Protein AF-A0A750KLT6-F1 (afdb_monomer_lite)

Sequence (311 aa):
MEKPSAIYGGQPYIAKEHSHQAHVAPEKFSSRILTWLGKVPAFKNIDAVRKHAENTKAQEQQKLQQFLHALADKYGQKTVNDVVFMSGINLEKPLTQRLAQQLTDCAERANLGFLNLIKTKEDCGDIVIKGGDTKVVAQRSDSHTEVKQQLLLTITINGLNKVIPELENVDATSLRKNFLDMASGNGLLRKLMTNLQNLNKIPEAKQLNDYVTTLKNIQIGAGRFSQWGTCGGVVERWIDKASTHELTQAVKKIHGIAKELKNVTAELEKIEAGASMPQTMSGPTLGLARFAVSSIPINQQTQVKLSDGMP

Foldseek 3Di:
DDDDDDDDDDDDDDDDDDDPPPPPDPDDPVVVVVVVVVPDVVVVCVVVVVVVVVVVQVVQLVVVVVLLVVLCVVLNNVLLVVLCVVVVDDSSDGDDPVNSVSSVVSSVVSSVVVVVVVVVCPPDDDPPDDDDDDDDDDDDPPVVVVVVLLVLLVCLLVLLVVQLVVLLPDALVNCLVCLPVLQDDCHRLLSNLVSLVSCVVNPLLVQLNLQSVLQQQFAQFQHGSSCSNHPPDPVNVRSNPPDSVSSRRSSLSSNLSSVQCVVSSVQSVVVSVPDHRDPADAHRCSPVDPDDCVVVGHHNVPDDADPSSHD

Secondary structure (DSSP, 8-state):
----------------------------HHHHHHHHHTTSGGGGGHHHHHHHHHHHHHHHHHHHHHHHHHHHHHH-HHHHHHHHHHTT--TTS---HHHHHHHHHHHHHHHHHHHHHHHTTTTS------------------HHHHHHHHHHHHHHHHHHHHHHHHHTT--HHHHHHHHHHHHSTT-HHHHHHHHHHHGGG-GGGHHHHHHHHHHHHSEETTEEGGGGG-SSSHHHHHHTT--HHHHHHHHHHHHHHHHHHHHHHHHHHHHHTTPPPPS--BPP-TT--SS-TTTS--BTTT----TTS--

InterPro domains:
  IPR003537 Type III secretion system effector protein YopE-like [PR01372] (173-190)
  IPR003537 Type III secretion system effector protein YopE-like [PR01372] (222-240)
  IPR003537 Type III secretion system effector protein YopE-like [PR01372] (249-266)
  IPR011070 Globular protein, non-globular alpha/beta subunit [SSF56568] (22-120)
  IPR014773 Virulence factor YopE, GAP domain [PF03545] (174-242)
  IPR014773 Virulence factor YopE, GAP domain [cd00219] (150-268)
  IPR015203 Secreted effector protein SptP, N-terminal domain [PF09119] (25-108)
  IPR037168 Virulence factor YopE, GAP domain superfamily [G3DSA:1.20.120.260] (141-274)
  IPR037168 Virulence factor YopE, GAP domain superfamily [SSF47233] (150-276)
  IPR044899 Secreted effector protein SptP, N-terminal domain superfamily [G3DSA:4.10.1330.10] (19-123)

Structure (mmCIF, N/CA/C/O backbone):
data_AF-A0A750KLT6-F1
#
_entry.id   AF-A0A750KLT6-F1
#
loop_
_atom_site.group_PDB
_atom_site.id
_atom_site.type_symbol
_atom_site.label_atom_id
_atom_site.label_alt_id
_atom_site.label_comp_id
_atom_site.label_asym_id
_atom_site.label_entity_id
_atom_site.label_seq_id
_atom_site.pdbx_PDB_ins_code
_atom_site.Cartn_x
_atom_site.Cartn_y
_atom_site.Cartn_z
_atom_site.occupancy
_atom_site.B_iso_or_equiv
_atom_site.auth_seq_id
_atom_site.auth_comp_id
_atom_site.auth_asym_id
_atom_site.auth_atom_id
_atom_site.pdbx_PDB_model_num
ATOM 1 N N . MET A 1 1 ? -53.717 -36.047 -53.922 1.00 33.06 1 MET A N 1
ATOM 2 C CA . MET A 1 1 ? -53.661 -37.524 -53.881 1.00 33.06 1 MET A CA 1
ATOM 3 C C . MET A 1 1 ? -52.387 -37.902 -53.143 1.00 33.06 1 MET A C 1
ATOM 5 O O . MET A 1 1 ? -51.376 -37.286 -53.438 1.00 33.06 1 MET A O 1
ATOM 9 N N . GLU A 1 2 ? -52.342 -38.794 -52.158 1.00 32.97 2 GLU A N 1
ATOM 10 C CA . GLU A 1 2 ? -53.380 -39.509 -51.394 1.00 32.97 2 GLU A CA 1
ATOM 11 C C . GLU A 1 2 ? -52.767 -39.922 -50.038 1.00 32.97 2 GLU A C 1
ATOM 13 O O . GLU A 1 2 ? -51.545 -39.975 -49.901 1.00 32.97 2 GLU A O 1
ATOM 18 N N . LYS A 1 3 ? -53.602 -40.228 -49.038 1.00 36.94 3 LYS A N 1
ATOM 19 C CA . LYS A 1 3 ? -53.206 -40.956 -47.820 1.00 36.94 3 LYS A CA 1
ATOM 20 C C . LYS A 1 3 ? -54.121 -42.170 -47.661 1.00 36.94 3 LYS A C 1
ATOM 22 O O . LYS A 1 3 ? -55.337 -41.993 -47.676 1.00 36.94 3 LYS A O 1
ATOM 27 N N . PRO A 1 4 ? -53.545 -43.340 -47.373 1.00 42.28 4 PRO A N 1
ATOM 28 C CA . PRO A 1 4 ? -54.061 -44.242 -46.341 1.00 42.28 4 PRO A CA 1
ATOM 29 C C . PRO A 1 4 ? -52.951 -44.535 -45.299 1.00 42.28 4 PRO A C 1
ATOM 31 O O . PRO A 1 4 ? -51.773 -44.496 -45.634 1.00 42.28 4 PRO A O 1
ATOM 34 N N . SER A 1 5 ? -53.162 -44.696 -43.989 1.00 31.81 5 SER A N 1
ATOM 35 C CA . SER A 1 5 ? -54.246 -45.300 -43.188 1.00 31.81 5 SER A CA 1
ATOM 36 C C . SER A 1 5 ? -54.190 -46.835 -43.079 1.00 31.81 5 SER A C 1
ATOM 38 O O . SER A 1 5 ? -54.661 -47.515 -43.978 1.00 31.81 5 SER A O 1
ATOM 40 N N . ALA A 1 6 ? -53.775 -47.310 -41.886 1.00 36.16 6 ALA A N 1
ATOM 41 C CA . ALA A 1 6 ? -54.318 -48.476 -41.150 1.00 36.16 6 ALA A CA 1
ATOM 42 C C . ALA A 1 6 ? -53.991 -49.921 -41.665 1.00 36.16 6 ALA A C 1
ATOM 44 O O . ALA A 1 6 ? -53.762 -50.103 -42.850 1.00 36.16 6 ALA A O 1
ATOM 45 N N . ILE A 1 7 ? -53.950 -51.009 -40.860 1.00 33.75 7 ILE A N 1
ATOM 46 C CA . ILE A 1 7 ? -53.881 -51.201 -39.382 1.00 33.75 7 ILE A CA 1
ATOM 47 C C . ILE A 1 7 ? -53.412 -52.649 -39.022 1.00 33.75 7 ILE A C 1
ATOM 49 O O . ILE A 1 7 ? -53.792 -53.574 -39.724 1.00 33.75 7 ILE A O 1
ATOM 53 N N . TYR A 1 8 ? -52.680 -52.827 -37.900 1.00 30.42 8 TYR A N 1
ATOM 54 C CA . TYR A 1 8 ? -52.441 -54.073 -37.102 1.00 30.42 8 TYR A CA 1
ATOM 55 C C . TYR A 1 8 ? -51.848 -55.358 -37.745 1.00 30.42 8 TYR A C 1
ATOM 57 O O . TYR A 1 8 ? -52.200 -55.762 -38.845 1.00 30.42 8 TYR A O 1
ATOM 65 N N . GLY A 1 9 ? -51.037 -56.100 -36.964 1.00 29.33 9 GLY A N 1
ATOM 66 C CA . GLY A 1 9 ? -50.646 -57.482 -37.303 1.00 29.33 9 GLY A CA 1
ATOM 67 C C . GLY A 1 9 ? -49.563 -58.148 -36.432 1.00 29.33 9 GLY A C 1
ATOM 68 O O . GLY A 1 9 ? -48.433 -58.264 -36.879 1.00 29.33 9 GLY A O 1
ATOM 69 N N . GLY A 1 10 ? -49.924 -58.635 -35.233 1.00 30.30 10 GLY A N 1
ATOM 70 C CA . GLY A 1 10 ? -49.295 -59.789 -34.546 1.00 30.30 10 GLY A CA 1
ATOM 71 C C . GLY A 1 10 ? -47.833 -59.725 -34.046 1.00 30.30 10 GLY A C 1
ATOM 72 O O . GLY A 1 10 ? -46.888 -59.787 -34.823 1.00 30.30 10 GLY A O 1
ATOM 73 N N . GLN A 1 11 ? -47.640 -59.808 -32.721 1.00 37.28 11 GLN A N 1
ATOM 74 C CA . GLN A 1 11 ? -46.458 -60.476 -32.137 1.00 37.28 11 GLN A CA 1
ATOM 75 C C . GLN A 1 11 ? -46.701 -61.998 -32.093 1.00 37.28 11 GLN A C 1
ATOM 77 O O . GLN A 1 11 ? -47.848 -62.423 -31.940 1.00 37.28 11 GLN A O 1
ATOM 82 N N . PRO A 1 12 ? -45.642 -62.823 -32.197 1.00 36.06 12 PRO A N 1
ATOM 83 C CA . PRO A 1 12 ? -45.060 -63.353 -30.957 1.00 36.06 12 PRO A CA 1
ATOM 84 C C . PRO A 1 12 ? -43.518 -63.363 -30.923 1.00 36.06 12 PRO A C 1
ATOM 86 O O . PRO A 1 12 ? -42.840 -63.459 -31.943 1.00 36.06 12 PRO A O 1
ATOM 89 N N . TYR A 1 13 ? -42.964 -63.306 -29.709 1.00 32.75 13 TYR A N 1
ATOM 90 C CA . TYR A 1 13 ? -41.539 -63.519 -29.432 1.00 32.75 13 TYR A CA 1
ATOM 91 C C . TYR A 1 13 ? -41.143 -64.994 -29.595 1.00 32.75 13 TYR A C 1
ATOM 93 O O . TYR A 1 13 ? -41.786 -65.849 -28.994 1.00 32.75 13 TYR A O 1
ATOM 101 N N . ILE A 1 14 ? -39.999 -65.270 -30.235 1.00 31.89 14 ILE A N 1
ATOM 102 C CA . ILE A 1 14 ? -39.102 -66.381 -29.859 1.00 31.89 14 ILE A CA 1
ATOM 103 C C . ILE A 1 14 ? -37.655 -65.863 -29.881 1.00 31.89 14 ILE A C 1
ATOM 105 O O . ILE A 1 14 ? -37.265 -65.100 -30.765 1.00 31.89 14 ILE A O 1
ATOM 109 N N . ALA A 1 15 ? -36.881 -66.233 -28.861 1.00 37.31 15 ALA A N 1
ATOM 110 C CA . ALA A 1 15 ? -35.564 -65.674 -28.575 1.00 37.31 15 ALA A CA 1
ATOM 111 C C . ALA A 1 15 ? -34.434 -66.221 -29.467 1.00 37.31 15 ALA A C 1
ATOM 113 O O . ALA A 1 15 ? -34.455 -67.372 -29.903 1.00 37.31 15 ALA A O 1
ATOM 114 N N . LYS A 1 16 ? -33.382 -65.409 -29.619 1.00 35.69 16 LYS A N 1
ATOM 115 C CA . LYS A 1 16 ? -32.011 -65.875 -29.853 1.00 35.69 16 LYS A CA 1
ATOM 116 C C . LYS A 1 16 ? -31.072 -65.136 -28.907 1.00 35.69 16 LYS A C 1
ATOM 118 O O . LYS A 1 16 ? -30.761 -63.968 -29.124 1.00 35.69 16 LYS A O 1
ATOM 123 N N . GLU A 1 17 ? -30.621 -65.827 -27.868 1.00 36.62 17 GLU A N 1
ATOM 124 C CA . GLU A 1 17 ? -29.361 -65.471 -27.221 1.00 36.62 17 GLU A CA 1
ATOM 125 C C . GLU A 1 17 ? -28.213 -65.681 -28.219 1.00 36.62 17 GLU A C 1
ATOM 127 O O . GLU A 1 17 ? -28.255 -66.620 -29.011 1.00 36.62 17 GLU A O 1
ATOM 132 N N . HIS A 1 18 ? -27.183 -64.834 -28.167 1.00 32.66 18 HIS A N 1
ATOM 133 C CA . HIS A 1 18 ? -25.819 -65.288 -27.871 1.00 32.66 18 HIS A CA 1
ATOM 134 C C . HIS A 1 18 ? -24.850 -64.109 -27.673 1.00 32.66 18 HIS A C 1
ATOM 136 O O . HIS A 1 18 ? -24.920 -63.082 -28.343 1.00 32.66 18 HIS A O 1
ATOM 142 N N . SER A 1 19 ? -23.912 -64.317 -26.742 1.00 34.56 19 SER A N 1
ATOM 143 C CA . SER A 1 19 ? -22.667 -63.564 -26.526 1.00 34.56 19 SER A CA 1
ATOM 144 C C . SER A 1 19 ? -22.758 -62.035 -26.389 1.00 34.56 19 SER A C 1
ATOM 146 O O . SER A 1 19 ? -22.396 -61.286 -27.296 1.00 34.56 19 SER A O 1
ATOM 148 N N . HIS A 1 20 ? -23.029 -61.567 -25.166 1.00 32.84 20 HIS A N 1
ATOM 149 C CA . HIS A 1 20 ? -22.439 -60.309 -24.699 1.00 32.84 20 HIS A CA 1
ATOM 150 C C . HIS A 1 20 ? -20.917 -60.472 -24.569 1.00 32.84 20 HIS A C 1
ATOM 152 O O . HIS A 1 20 ? -20.403 -60.832 -23.509 1.00 32.84 20 HIS A O 1
ATOM 158 N N . GLN A 1 21 ? -20.177 -60.182 -25.639 1.00 34.06 21 GLN A N 1
ATOM 159 C CA . GLN A 1 21 ? -18.733 -59.991 -25.547 1.00 34.06 21 GLN A CA 1
ATOM 160 C C . GLN A 1 21 ? -18.474 -58.615 -24.917 1.00 34.06 21 GLN A C 1
ATOM 162 O O . GLN A 1 21 ? -18.366 -57.596 -25.598 1.00 34.06 21 GLN A O 1
ATOM 167 N N . ALA A 1 22 ? -18.461 -58.573 -23.583 1.00 34.34 22 ALA A N 1
ATOM 168 C CA . ALA A 1 22 ? -18.236 -57.349 -22.830 1.00 34.34 22 ALA A CA 1
ATOM 169 C C . ALA A 1 22 ? -16.810 -56.830 -23.078 1.00 34.34 22 ALA A C 1
ATOM 171 O O . ALA A 1 22 ? -15.838 -57.351 -22.529 1.00 34.34 22 ALA A O 1
ATOM 172 N N . HIS A 1 23 ? -16.689 -55.782 -23.894 1.00 34.50 23 HIS A N 1
ATOM 173 C CA . HIS A 1 23 ? -15.448 -55.029 -24.038 1.00 34.50 23 HIS A CA 1
ATOM 174 C C . HIS A 1 23 ? -15.122 -54.346 -22.702 1.00 34.50 23 HIS A C 1
ATOM 176 O O . HIS A 1 23 ? -15.625 -53.264 -22.395 1.00 34.50 23 HIS A O 1
ATOM 182 N N . VAL A 1 24 ? -14.273 -54.984 -21.894 1.00 40.66 24 VAL A N 1
ATOM 183 C CA . VAL A 1 24 ? -13.711 -54.370 -20.688 1.00 40.66 24 VAL A CA 1
ATOM 184 C C . VAL A 1 24 ? -12.834 -53.203 -21.132 1.00 40.66 24 VAL A C 1
ATOM 186 O O . VAL A 1 24 ? -11.754 -53.395 -21.692 1.00 40.66 24 VAL A O 1
ATOM 189 N N . ALA A 1 25 ? -13.318 -51.980 -20.914 1.00 37.09 25 ALA A N 1
ATOM 190 C CA . ALA A 1 25 ? -12.546 -50.777 -21.181 1.00 37.09 25 ALA A CA 1
ATOM 191 C C . ALA A 1 25 ? -11.267 -50.779 -20.318 1.00 37.09 25 ALA A C 1
ATOM 193 O O . ALA A 1 25 ? -11.336 -51.129 -19.136 1.00 37.09 25 ALA A O 1
ATOM 194 N N . PRO A 1 26 ? -10.101 -50.385 -20.862 1.00 46.97 26 PRO A N 1
ATOM 195 C CA . PRO A 1 26 ? -8.861 -50.383 -20.100 1.00 46.97 26 PRO A CA 1
ATOM 196 C C . PRO A 1 26 ? -8.956 -49.385 -18.942 1.00 46.97 26 PRO A C 1
ATOM 198 O O . PRO A 1 26 ? -9.060 -48.172 -19.143 1.00 46.97 26 PRO A O 1
ATOM 201 N N . GLU A 1 27 ? -8.913 -49.907 -17.715 1.00 49.47 27 GLU A N 1
ATOM 202 C CA . GLU A 1 27 ? -8.880 -49.100 -16.499 1.00 49.47 27 GLU A CA 1
ATOM 203 C C . GLU A 1 27 ? -7.727 -48.092 -16.540 1.00 49.47 27 GLU A C 1
ATOM 205 O O . GLU A 1 27 ? -6.555 -48.453 -16.689 1.00 49.47 27 GLU A O 1
ATOM 210 N N . LYS A 1 28 ? -8.064 -46.811 -16.374 1.00 51.47 28 LYS A N 1
ATOM 211 C CA . LYS A 1 28 ? -7.086 -45.723 -16.358 1.00 51.47 28 LYS A CA 1
ATOM 212 C C . LYS A 1 28 ? -6.163 -45.876 -15.145 1.00 51.47 28 LYS A C 1
ATOM 214 O O . LYS A 1 28 ? -6.600 -46.241 -14.060 1.00 51.47 28 LYS A O 1
ATOM 219 N N . PHE A 1 29 ? -4.891 -45.519 -15.307 1.00 49.62 29 PHE A N 1
ATOM 220 C CA . PHE A 1 29 ? -3.859 -45.605 -14.260 1.00 49.62 29 PHE A CA 1
ATOM 221 C C . PHE A 1 29 ? -4.297 -45.013 -12.899 1.00 49.62 29 PHE A C 1
ATOM 223 O O . PHE A 1 29 ? -3.985 -45.565 -11.845 1.00 49.62 29 PHE A O 1
ATOM 230 N N . SER A 1 30 ? -5.106 -43.949 -12.923 1.00 45.50 30 SER A N 1
ATOM 231 C CA . SER A 1 30 ? -5.693 -43.317 -11.738 1.00 45.50 30 SER A CA 1
ATOM 232 C C . SER A 1 30 ? -6.650 -44.212 -10.937 1.00 45.50 30 SER A C 1
ATOM 234 O O . SER A 1 30 ? -6.602 -44.165 -9.709 1.00 45.50 30 SER A O 1
ATOM 236 N N . SER A 1 31 ? -7.485 -45.051 -11.567 1.00 52.69 31 SER A N 1
ATOM 237 C CA . SER A 1 31 ? -8.383 -45.945 -10.815 1.00 52.69 31 SER A CA 1
ATOM 238 C C . SER A 1 31 ? -7.595 -47.038 -10.097 1.00 52.69 31 SER A C 1
ATOM 240 O O . SER A 1 31 ? -7.875 -47.334 -8.939 1.00 52.69 31 SER A O 1
ATOM 242 N N . ARG A 1 32 ? -6.538 -47.566 -10.726 1.00 54.53 32 ARG A N 1
ATOM 243 C CA . ARG A 1 32 ? -5.641 -48.553 -10.102 1.00 54.53 32 ARG A CA 1
ATOM 244 C C . ARG A 1 32 ? -4.909 -47.990 -8.883 1.00 54.53 32 ARG A C 1
ATOM 246 O O . ARG A 1 32 ? -4.812 -48.686 -7.876 1.00 54.53 32 ARG A O 1
ATOM 253 N N . ILE A 1 33 ? -4.462 -46.732 -8.938 1.00 53.72 33 ILE A N 1
ATOM 254 C CA . ILE A 1 33 ? -3.852 -46.045 -7.786 1.00 53.72 33 ILE A CA 1
ATOM 255 C C . ILE A 1 33 ? -4.858 -45.882 -6.641 1.00 53.72 33 ILE A C 1
ATOM 257 O O . ILE A 1 33 ? -4.528 -46.202 -5.502 1.00 53.72 33 ILE A O 1
ATOM 261 N N . LEU A 1 34 ? -6.090 -45.445 -6.921 1.00 53.12 34 LEU A N 1
ATOM 262 C CA . LEU A 1 34 ? -7.126 -45.284 -5.891 1.00 53.12 34 LEU A CA 1
ATOM 263 C C . LEU A 1 34 ? -7.508 -46.629 -5.245 1.00 53.12 34 LEU A C 1
ATOM 265 O O . LEU A 1 34 ? -7.568 -46.732 -4.020 1.00 53.12 34 LEU A O 1
ATOM 269 N N . THR A 1 35 ? -7.669 -47.684 -6.048 1.00 58.00 35 THR A N 1
ATOM 270 C CA . THR A 1 35 ? -7.939 -49.050 -5.564 1.00 58.00 35 THR A CA 1
ATOM 271 C C . THR A 1 35 ? -6.764 -49.640 -4.774 1.00 58.00 35 THR A C 1
ATOM 273 O O . THR A 1 35 ? -6.977 -50.459 -3.879 1.00 58.00 35 THR A O 1
ATOM 276 N N . TRP A 1 36 ? -5.523 -49.241 -5.069 1.00 58.56 36 TRP A N 1
ATOM 277 C CA . TRP A 1 36 ? -4.340 -49.644 -4.303 1.00 58.56 36 TRP A CA 1
ATOM 278 C C . TRP A 1 36 ? -4.228 -48.882 -2.974 1.00 58.56 36 TRP A C 1
ATOM 280 O O . TRP A 1 36 ? -4.070 -49.510 -1.928 1.00 58.56 36 TRP A O 1
ATOM 290 N N . LEU A 1 37 ? -4.416 -47.557 -2.981 1.00 52.66 37 LEU A N 1
ATOM 291 C CA . LEU A 1 37 ? -4.436 -46.722 -1.772 1.00 52.66 37 LEU A CA 1
ATOM 292 C C . LEU A 1 37 ? -5.514 -47.179 -0.775 1.00 52.66 37 LEU A C 1
ATOM 294 O O . LEU A 1 37 ? -5.235 -47.292 0.416 1.00 52.66 37 LEU A O 1
ATOM 298 N N . GLY A 1 38 ? -6.708 -47.546 -1.257 1.00 52.41 38 GLY A N 1
ATOM 299 C CA . GLY A 1 38 ? -7.783 -48.100 -0.422 1.00 52.41 38 GLY A CA 1
ATOM 300 C C . GLY A 1 38 ? -7.483 -49.470 0.212 1.00 52.41 38 GLY A C 1
ATOM 301 O O . GLY A 1 38 ? -8.186 -49.888 1.133 1.00 52.41 38 GLY A O 1
ATOM 302 N N . LYS A 1 39 ? -6.440 -50.181 -0.242 1.00 56.66 39 LYS A N 1
ATOM 303 C CA . LYS A 1 39 ? -5.999 -51.466 0.335 1.00 56.66 39 LYS A CA 1
ATOM 304 C C . LYS A 1 39 ? -4.904 -51.315 1.396 1.00 56.66 39 LYS A C 1
ATOM 306 O O . LYS A 1 39 ? -4.662 -52.268 2.136 1.00 56.66 39 LYS A O 1
ATOM 311 N N . VAL A 1 40 ? -4.270 -50.147 1.513 1.00 53.88 40 VAL A N 1
ATOM 312 C CA . VAL A 1 40 ? -3.201 -49.895 2.492 1.00 53.88 40 VAL A CA 1
ATOM 313 C C . VAL A 1 40 ? -3.798 -49.751 3.908 1.00 53.88 40 VAL A C 1
ATOM 315 O O . VAL A 1 40 ? -4.634 -48.869 4.123 1.00 53.88 40 VAL A O 1
ATOM 318 N N . PRO A 1 41 ? -3.374 -50.557 4.909 1.00 52.47 41 PRO A N 1
ATOM 319 C CA . PRO A 1 41 ? -3.986 -50.568 6.245 1.00 52.47 41 PRO A CA 1
ATOM 320 C C . PRO A 1 41 ? -4.008 -49.215 6.968 1.00 52.47 41 PRO A C 1
ATOM 322 O O . PRO A 1 41 ? -4.949 -48.942 7.709 1.00 52.47 41 PRO A O 1
ATOM 325 N N . ALA A 1 42 ? -3.029 -48.340 6.713 1.00 52.34 42 ALA A N 1
ATOM 326 C CA . ALA A 1 42 ? -2.980 -46.995 7.290 1.00 52.34 42 ALA A CA 1
ATOM 327 C C . ALA A 1 42 ? -4.216 -46.139 6.941 1.00 52.34 42 ALA A C 1
ATOM 329 O O . ALA A 1 42 ? -4.672 -45.357 7.772 1.00 52.34 42 ALA A O 1
ATOM 330 N N . PHE A 1 43 ? -4.814 -46.330 5.757 1.00 49.44 43 PHE A N 1
ATOM 331 C CA . PHE A 1 43 ? -6.025 -45.611 5.345 1.00 49.44 43 PHE A CA 1
ATOM 332 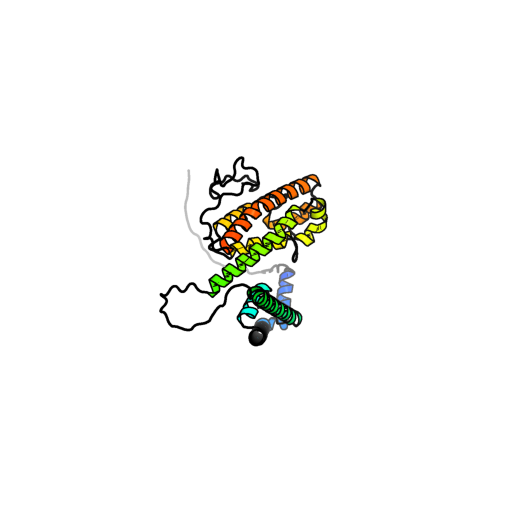C C . PHE A 1 43 ? -7.330 -46.272 5.823 1.00 49.44 43 PHE A C 1
ATOM 334 O O . PHE A 1 43 ? -8.387 -45.654 5.742 1.00 49.44 43 PHE A O 1
ATOM 341 N N . LYS A 1 44 ? -7.284 -47.484 6.396 1.00 51.81 44 LYS A N 1
ATOM 342 C CA . LYS A 1 44 ? -8.456 -48.079 7.070 1.00 51.81 44 LYS A CA 1
ATOM 343 C C . LYS A 1 44 ? -8.734 -47.463 8.439 1.00 51.81 44 LYS A C 1
ATOM 345 O O . LYS A 1 44 ? -9.816 -47.661 8.975 1.00 51.81 44 LYS A O 1
ATOM 350 N N . ASN A 1 45 ? -7.770 -46.731 8.998 1.00 53.59 45 ASN A N 1
ATOM 351 C CA . ASN A 1 45 ? -7.859 -46.148 10.333 1.00 53.59 45 ASN A CA 1
ATOM 352 C C . ASN A 1 45 ? -7.825 -44.608 10.306 1.00 53.59 45 ASN A C 1
ATOM 354 O O . ASN A 1 45 ? -7.403 -43.983 11.277 1.00 53.59 45 ASN A O 1
ATOM 358 N N . ILE A 1 46 ? -8.268 -43.991 9.197 1.00 54.72 46 ILE A N 1
ATOM 359 C CA . ILE A 1 46 ? -8.318 -42.525 9.030 1.00 54.72 46 ILE A CA 1
ATOM 360 C C . ILE A 1 46 ? -9.070 -41.865 10.183 1.00 54.72 46 ILE A C 1
ATOM 362 O O . ILE A 1 46 ? -8.621 -40.831 10.659 1.00 54.72 46 ILE A O 1
ATOM 366 N N . ASP A 1 47 ? -10.164 -42.451 10.670 1.00 52.88 47 ASP A N 1
ATOM 367 C CA . ASP A 1 47 ? -10.942 -41.849 11.755 1.00 52.88 47 ASP A CA 1
ATOM 368 C C . ASP A 1 47 ? -10.230 -41.938 13.114 1.00 52.88 47 ASP A C 1
ATOM 370 O O . ASP A 1 47 ? -10.311 -40.994 13.896 1.00 52.88 47 ASP A O 1
ATOM 374 N N . ALA A 1 48 ? -9.445 -42.989 13.384 1.00 54.72 48 ALA A N 1
ATOM 375 C CA . ALA A 1 48 ? -8.601 -43.036 14.582 1.00 54.72 48 ALA A CA 1
ATOM 376 C C . ALA A 1 48 ? -7.372 -42.121 14.464 1.00 54.72 48 ALA A C 1
ATOM 378 O O . ALA A 1 48 ? -6.992 -41.493 15.447 1.00 54.72 48 ALA A O 1
ATOM 379 N N . VAL A 1 49 ? -6.777 -41.992 13.272 1.00 52.69 49 VAL A N 1
ATOM 380 C CA . VAL A 1 49 ? -5.677 -41.046 13.006 1.00 52.69 49 VAL A CA 1
ATOM 381 C C . VAL A 1 49 ? -6.174 -39.600 13.084 1.00 52.69 49 VAL A C 1
ATOM 383 O O . VAL A 1 49 ? -5.498 -38.759 13.669 1.00 52.69 49 VAL A O 1
ATOM 386 N N . ARG A 1 50 ? -7.380 -39.311 12.578 1.00 52.66 50 ARG A N 1
ATOM 387 C CA . ARG A 1 50 ? -8.064 -38.018 12.719 1.00 52.66 50 ARG A CA 1
ATOM 388 C C . ARG A 1 50 ? -8.343 -37.723 14.190 1.00 52.66 50 ARG A C 1
ATOM 390 O O . ARG A 1 50 ? -7.897 -36.691 14.675 1.00 52.66 50 ARG A O 1
ATOM 397 N N . LYS A 1 51 ? -8.964 -38.657 14.916 1.00 62.06 51 LYS A N 1
ATOM 398 C CA . LYS A 1 51 ? -9.253 -38.522 16.352 1.00 62.06 51 LYS A CA 1
ATOM 399 C C . LYS A 1 51 ? -7.981 -38.372 17.194 1.00 62.06 51 LYS A C 1
ATOM 401 O O . LYS A 1 51 ? -7.966 -37.595 18.140 1.00 62.06 51 LYS A O 1
ATOM 406 N N . HIS A 1 52 ? -6.892 -39.059 16.842 1.00 54.38 52 HIS A N 1
ATOM 407 C CA . HIS A 1 52 ? -5.589 -38.857 17.477 1.00 54.38 52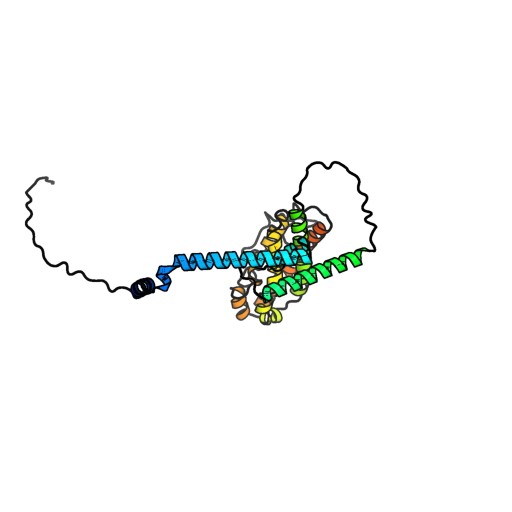 HIS A CA 1
ATOM 408 C C . H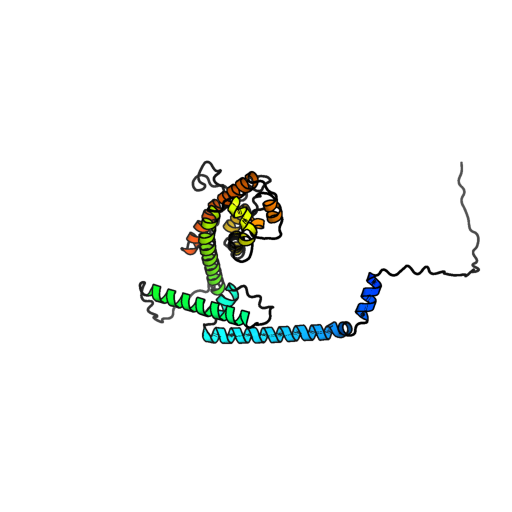IS A 1 52 ? -5.023 -37.470 17.150 1.00 54.38 52 HIS A C 1
ATOM 410 O O . HIS A 1 52 ? -4.566 -36.789 18.060 1.00 54.38 52 HIS A O 1
ATOM 416 N N . ALA A 1 53 ? -5.071 -37.018 15.895 1.00 55.19 53 ALA A N 1
ATOM 417 C CA . ALA A 1 53 ? -4.593 -35.690 15.511 1.00 55.19 53 ALA A CA 1
ATOM 418 C C . ALA A 1 53 ? -5.409 -34.560 16.168 1.00 55.19 53 ALA A C 1
ATOM 420 O O . ALA A 1 53 ? -4.839 -33.553 16.579 1.00 55.19 53 ALA A O 1
ATOM 421 N N . GLU A 1 54 ? -6.723 -34.732 16.311 1.00 61.38 54 GLU A N 1
ATOM 422 C CA . GLU A 1 54 ? -7.620 -33.825 17.036 1.00 61.38 54 GLU A CA 1
ATOM 423 C C . GLU A 1 54 ? -7.311 -33.817 18.540 1.00 61.38 54 GLU A C 1
ATOM 425 O O . GLU A 1 54 ? -7.118 -32.746 19.113 1.00 61.38 54 GLU A O 1
ATOM 430 N N . ASN A 1 55 ? -7.152 -34.989 19.164 1.00 63.47 55 ASN A N 1
ATOM 431 C CA . ASN A 1 55 ? -6.766 -35.102 20.574 1.00 63.47 55 ASN A CA 1
ATOM 432 C C . ASN A 1 55 ? -5.379 -34.497 20.855 1.00 63.47 55 ASN A C 1
ATOM 434 O O . ASN A 1 55 ? -5.205 -33.803 21.854 1.00 63.47 55 ASN A O 1
ATOM 438 N N . THR A 1 56 ? -4.391 -34.724 19.981 1.00 59.19 56 THR A N 1
ATOM 439 C CA . THR A 1 56 ? -3.048 -34.142 20.123 1.00 59.19 56 THR A CA 1
ATOM 440 C C . THR A 1 56 ? -3.093 -32.624 19.965 1.00 59.19 56 THR A C 1
ATOM 442 O O . THR A 1 56 ? -2.538 -31.930 20.811 1.00 59.19 56 THR A O 1
ATOM 445 N N . LYS A 1 57 ? -3.834 -32.092 18.981 1.00 58.94 57 LYS A N 1
ATOM 446 C CA . LYS A 1 57 ? -4.058 -30.641 18.849 1.00 58.94 57 LYS A CA 1
ATOM 447 C C . LYS A 1 57 ? -4.712 -30.042 20.093 1.00 58.94 57 LYS A C 1
ATOM 449 O O . LYS A 1 57 ? -4.242 -29.018 20.576 1.00 58.94 57 LYS A O 1
ATOM 454 N N . ALA A 1 58 ? -5.748 -30.681 20.639 1.00 61.19 58 ALA A N 1
ATOM 455 C CA . ALA A 1 58 ? -6.409 -30.218 21.859 1.00 61.19 58 ALA A CA 1
ATOM 456 C C . ALA A 1 58 ? -5.445 -30.206 23.062 1.00 61.19 58 ALA A C 1
ATOM 458 O O . ALA A 1 58 ? -5.398 -29.235 23.816 1.00 61.19 58 ALA A O 1
ATOM 459 N N . GLN A 1 59 ? -4.612 -31.242 23.208 1.00 59.09 59 GLN A N 1
ATOM 460 C CA . GLN A 1 59 ? -3.607 -31.323 24.271 1.00 59.09 59 GLN A CA 1
ATOM 461 C C . GLN A 1 59 ? -2.475 -30.289 24.098 1.00 59.09 59 GLN A C 1
ATOM 463 O O . GLN A 1 59 ? -1.981 -29.735 25.081 1.00 59.09 59 GLN A O 1
ATOM 468 N N . GLU A 1 60 ? -2.059 -30.001 22.864 1.00 63.19 60 GLU A N 1
ATOM 469 C CA . GLU A 1 60 ? -1.064 -28.967 22.551 1.00 63.19 60 GLU A CA 1
ATOM 470 C C . GLU A 1 60 ? -1.615 -27.552 22.768 1.00 63.19 60 GLU A C 1
ATOM 472 O O . GLU A 1 60 ? -0.916 -26.709 23.331 1.00 63.19 60 GLU A O 1
ATOM 477 N N . GLN A 1 61 ? -2.882 -27.307 22.419 1.00 62.28 61 GLN A N 1
ATOM 478 C CA . GLN A 1 61 ? -3.591 -26.065 22.737 1.00 62.28 61 GLN A CA 1
ATOM 479 C C . GLN A 1 61 ? -3.734 -25.865 24.249 1.00 62.28 61 GLN A C 1
ATOM 481 O O . GLN A 1 61 ? -3.500 -24.761 24.737 1.00 62.28 61 GLN A O 1
ATOM 486 N N . GLN A 1 62 ? -4.033 -26.922 25.010 1.00 66.62 62 GLN A N 1
ATOM 487 C CA . GLN A 1 62 ? -4.099 -26.850 26.472 1.00 66.62 62 GLN A CA 1
ATOM 488 C C . GLN A 1 62 ? -2.731 -26.509 27.091 1.00 66.62 62 GLN A C 1
ATOM 490 O O . GLN A 1 62 ? -2.655 -25.662 27.979 1.00 66.62 62 GLN A O 1
ATOM 495 N N . LYS A 1 63 ? -1.634 -27.094 26.585 1.00 65.50 63 LYS A N 1
ATOM 496 C CA . LYS A 1 63 ? -0.263 -26.734 26.999 1.00 65.50 63 LYS A CA 1
ATOM 497 C C . LYS A 1 63 ? 0.099 -25.292 26.634 1.00 65.50 63 LYS A C 1
ATOM 499 O O . LYS A 1 63 ? 0.734 -24.606 27.430 1.00 65.50 63 LYS A O 1
ATOM 504 N N . LEU A 1 64 ? -0.317 -24.817 25.458 1.00 64.25 64 LEU A N 1
ATOM 505 C CA . LEU A 1 64 ? -0.137 -23.425 25.041 1.00 64.25 64 LEU A CA 1
ATOM 506 C C . LEU A 1 64 ? -0.915 -22.465 25.954 1.00 64.25 64 LEU A C 1
ATOM 508 O O . LEU A 1 64 ? -0.352 -21.470 26.397 1.00 64.25 64 LEU A O 1
ATOM 512 N N . GLN A 1 65 ? -2.164 -22.783 26.306 1.00 65.25 65 GLN A N 1
ATOM 513 C CA . GLN A 1 65 ? -2.957 -22.005 27.266 1.00 65.25 65 GLN A CA 1
ATOM 514 C C . GLN A 1 65 ? -2.323 -21.985 28.663 1.00 65.25 65 GLN A C 1
ATOM 516 O O . GLN A 1 65 ? -2.231 -20.919 29.263 1.00 65.25 65 GLN A O 1
ATOM 521 N N . GLN A 1 66 ? -1.825 -23.122 29.161 1.00 70.12 66 GLN A N 1
ATOM 522 C CA . GLN A 1 66 ? -1.099 -23.193 30.436 1.00 70.12 66 GLN A CA 1
ATOM 523 C C . GLN A 1 66 ? 0.192 -22.360 30.415 1.00 70.12 66 GLN A C 1
ATOM 525 O O . GLN A 1 66 ? 0.477 -21.653 31.379 1.00 70.12 66 GLN A O 1
ATOM 530 N N . PHE A 1 67 ? 0.945 -22.384 29.310 1.00 67.62 67 PHE A N 1
ATOM 531 C CA . PHE A 1 67 ? 2.127 -21.535 29.140 1.00 67.62 67 PHE A CA 1
ATOM 532 C C . PHE A 1 67 ? 1.764 -20.044 29.120 1.00 67.62 67 PHE A C 1
ATOM 534 O O . PHE A 1 67 ? 2.427 -19.250 29.780 1.00 67.62 67 PHE A O 1
ATOM 541 N N . LEU A 1 68 ? 0.695 -19.658 28.415 1.00 66.44 68 LEU A N 1
ATOM 542 C CA . LEU A 1 68 ? 0.214 -18.274 28.391 1.00 66.44 68 LEU A CA 1
ATOM 543 C C . LEU A 1 68 ? -0.309 -17.811 29.757 1.00 66.44 68 LEU A C 1
ATOM 545 O O . LEU A 1 68 ? -0.069 -16.663 30.116 1.00 66.44 68 LEU A O 1
ATOM 549 N N . HIS A 1 69 ? -0.948 -18.689 30.537 1.00 66.44 69 HIS A N 1
ATOM 550 C CA . HIS A 1 69 ? -1.342 -18.397 31.918 1.00 66.44 69 HIS A CA 1
ATOM 551 C C . HIS A 1 69 ? -0.111 -18.148 32.798 1.00 66.44 69 HIS A C 1
ATOM 553 O O . HIS A 1 69 ? -0.002 -17.088 33.397 1.00 66.44 69 HIS A O 1
ATOM 559 N N . ALA A 1 70 ? 0.881 -19.046 32.782 1.00 66.31 70 ALA A N 1
ATOM 560 C CA . ALA A 1 70 ? 2.117 -18.868 33.550 1.00 66.31 70 ALA A CA 1
ATOM 561 C C . ALA A 1 70 ? 2.922 -17.620 33.121 1.00 66.31 70 ALA A C 1
ATOM 563 O O . ALA A 1 70 ? 3.574 -16.972 33.941 1.00 66.31 70 ALA A O 1
ATOM 564 N N . LEU A 1 71 ? 2.869 -17.250 31.835 1.00 63.28 71 LEU A N 1
ATOM 565 C CA . LEU A 1 71 ? 3.448 -16.001 31.338 1.00 63.28 71 LEU A CA 1
ATOM 566 C C . LEU A 1 71 ? 2.662 -14.782 31.860 1.00 63.28 71 LEU A C 1
ATOM 568 O O . LEU A 1 71 ? 3.264 -13.762 32.198 1.00 63.28 71 LEU A O 1
ATOM 572 N N . ALA A 1 72 ? 1.331 -14.885 31.940 1.00 63.62 72 ALA A N 1
ATOM 573 C CA . ALA A 1 72 ? 0.436 -13.837 32.428 1.00 63.62 72 ALA A CA 1
ATOM 574 C C . ALA A 1 72 ? 0.544 -13.634 33.944 1.00 63.62 72 ALA A C 1
ATOM 576 O O . ALA A 1 72 ? 0.524 -12.490 34.393 1.00 63.62 72 ALA A O 1
ATOM 577 N N . ASP A 1 73 ? 0.756 -14.704 34.710 1.00 66.38 73 ASP A N 1
ATOM 578 C CA . ASP A 1 73 ? 1.059 -14.644 36.143 1.00 66.38 73 ASP A CA 1
ATOM 579 C C . ASP A 1 73 ? 2.375 -13.885 36.408 1.00 66.38 73 ASP A C 1
ATOM 581 O O . ASP A 1 73 ? 2.510 -13.197 37.418 1.00 66.38 73 ASP A O 1
ATOM 585 N N . LYS A 1 74 ? 3.345 -13.969 35.482 1.00 59.97 74 LYS A N 1
ATOM 586 C CA . LYS A 1 74 ? 4.671 -13.339 35.616 1.00 59.97 74 LYS A CA 1
ATOM 587 C C . LYS A 1 74 ? 4.756 -11.900 35.084 1.00 59.97 74 LYS A C 1
ATOM 589 O O . LYS A 1 74 ? 5.471 -11.089 35.667 1.00 59.97 74 LYS A O 1
ATOM 594 N N . TYR A 1 75 ? 4.085 -11.583 33.974 1.00 54.72 75 TYR A N 1
ATOM 595 C CA . TYR A 1 75 ? 4.191 -10.279 33.286 1.00 54.72 75 TYR A CA 1
ATOM 596 C C . TYR A 1 75 ? 2.866 -9.497 33.211 1.00 54.72 75 TYR A C 1
ATOM 598 O O . TYR A 1 75 ? 2.820 -8.412 32.630 1.00 54.72 75 TYR A O 1
ATOM 606 N N . GLY A 1 76 ? 1.789 -10.031 33.790 1.00 59.75 76 GLY A N 1
ATOM 607 C CA . GLY A 1 76 ? 0.437 -9.484 33.727 1.00 59.75 76 GLY A CA 1
ATOM 608 C C . GLY A 1 76 ? -0.344 -9.959 32.497 1.00 59.75 76 GLY A C 1
ATOM 609 O O . GLY A 1 76 ? 0.141 -9.915 31.364 1.00 59.75 76 GLY A O 1
ATOM 610 N N . GLN A 1 77 ? -1.606 -10.350 32.709 1.00 58.28 77 GLN A N 1
ATOM 611 C CA . GLN A 1 77 ? -2.516 -10.825 31.655 1.00 58.28 77 GLN A CA 1
ATOM 612 C C . GLN A 1 77 ? -2.658 -9.840 30.484 1.00 58.28 77 GLN A C 1
ATOM 614 O O . GLN A 1 77 ? -2.747 -10.261 29.332 1.00 58.28 77 GLN A O 1
ATOM 619 N N . LYS A 1 78 ? -2.637 -8.530 30.767 1.00 57.09 78 LYS A N 1
ATOM 620 C CA . LYS A 1 78 ? -2.687 -7.466 29.753 1.00 57.09 78 LYS A CA 1
ATOM 621 C C . LYS A 1 78 ? -1.490 -7.556 28.796 1.00 57.09 78 LYS A C 1
ATOM 623 O O . LYS A 1 78 ? -1.683 -7.748 27.601 1.00 57.09 78 LYS A O 1
ATOM 628 N N . THR A 1 79 ? -0.275 -7.546 29.344 1.00 56.91 79 THR A N 1
ATOM 629 C CA . THR A 1 79 ? 0.991 -7.643 28.602 1.00 56.91 79 THR A CA 1
ATOM 630 C C . THR A 1 79 ? 1.057 -8.898 27.736 1.00 56.91 79 THR A C 1
ATOM 632 O O . THR A 1 79 ? 1.505 -8.843 26.595 1.00 56.91 79 THR A O 1
ATOM 635 N N . VAL A 1 80 ? 0.588 -10.041 28.246 1.00 58.34 80 VAL A N 1
ATOM 636 C CA . VAL A 1 80 ? 0.613 -11.305 27.494 1.00 58.34 80 VAL A CA 1
ATOM 637 C C . VAL A 1 80 ? -0.420 -11.333 26.373 1.00 58.34 80 VAL A C 1
ATOM 639 O O . VAL A 1 80 ? -0.094 -11.774 25.272 1.00 58.34 80 VAL A O 1
ATOM 642 N N . ASN A 1 81 ? -1.626 -10.808 26.602 1.00 62.91 81 ASN A N 1
ATOM 643 C CA . ASN A 1 81 ? -2.628 -10.666 25.546 1.00 62.91 81 ASN A CA 1
ATOM 644 C C . ASN A 1 81 ? -2.118 -9.744 24.422 1.00 62.91 81 ASN A C 1
ATOM 646 O O . ASN A 1 81 ? -2.234 -10.094 23.244 1.00 62.91 81 ASN A O 1
ATOM 650 N N . ASP A 1 82 ? -1.480 -8.625 24.781 1.00 55.88 82 ASP A N 1
ATOM 651 C CA . ASP A 1 82 ? -0.856 -7.702 23.829 1.00 55.88 82 ASP A CA 1
ATOM 652 C C . ASP A 1 82 ? 0.269 -8.400 23.043 1.00 55.88 82 ASP A C 1
ATOM 654 O O . ASP A 1 82 ? 0.316 -8.324 21.818 1.00 55.88 82 ASP A O 1
ATOM 658 N N . VAL A 1 83 ? 1.141 -9.168 23.703 1.00 57.59 83 VAL A N 1
ATOM 659 C CA . VAL A 1 83 ? 2.244 -9.905 23.057 1.00 57.59 83 VAL A CA 1
ATOM 660 C C . VAL A 1 83 ? 1.756 -11.003 22.110 1.00 57.59 83 VAL A C 1
ATOM 662 O O . VAL A 1 83 ? 2.296 -11.141 21.008 1.00 57.59 83 VAL A O 1
ATOM 665 N N . VAL A 1 84 ? 0.731 -11.770 22.488 1.00 61.66 84 VAL A N 1
ATOM 666 C CA . VAL A 1 84 ? 0.122 -12.796 21.621 1.00 61.66 84 VAL A CA 1
ATOM 667 C C . VAL A 1 84 ? -0.501 -12.152 20.380 1.00 61.66 84 VAL A C 1
ATOM 669 O O . VAL A 1 84 ? -0.319 -12.654 19.271 1.00 61.66 84 VAL A O 1
ATOM 672 N N . PHE A 1 85 ? -1.164 -11.003 20.538 1.00 57.66 85 PHE A N 1
ATOM 673 C CA . PHE A 1 85 ? -1.734 -10.239 19.427 1.00 57.66 85 PHE A CA 1
ATOM 674 C C . PHE A 1 85 ? -0.653 -9.635 18.508 1.00 57.66 85 PHE A C 1
ATOM 676 O O . PHE A 1 85 ? -0.740 -9.745 17.284 1.00 57.66 85 PHE A O 1
ATOM 683 N N . MET A 1 86 ? 0.395 -9.045 19.089 1.00 48.16 86 MET A N 1
ATOM 684 C CA . MET A 1 86 ? 1.467 -8.331 18.379 1.00 48.16 86 MET A CA 1
ATOM 685 C C . MET A 1 86 ? 2.442 -9.246 17.635 1.00 48.16 86 MET A C 1
ATOM 687 O O . MET A 1 86 ? 2.987 -8.867 16.600 1.00 48.16 86 MET A O 1
ATOM 691 N N . SER A 1 87 ? 2.677 -10.453 18.149 1.00 52.09 87 SER A N 1
ATOM 692 C CA . SER A 1 87 ? 3.605 -11.420 17.550 1.00 52.09 87 SER A CA 1
ATOM 693 C C . SER A 1 87 ? 3.035 -12.152 16.327 1.00 52.09 87 SER A C 1
ATOM 695 O O . SER A 1 87 ? 3.780 -12.850 15.637 1.00 52.09 87 SER A O 1
ATOM 697 N N . GLY A 1 88 ? 1.732 -12.008 16.042 1.00 48.09 88 GLY A N 1
ATOM 698 C CA . GLY A 1 88 ? 1.067 -12.676 14.918 1.00 48.09 88 GLY A CA 1
ATOM 699 C C . GLY A 1 88 ? 1.123 -14.206 14.998 1.00 48.09 88 GLY A C 1
ATOM 700 O O . GLY A 1 88 ? 1.057 -14.884 13.969 1.00 48.09 88 GLY A O 1
ATOM 701 N N . ILE A 1 89 ? 1.302 -14.755 16.203 1.00 57.03 89 ILE A N 1
ATOM 702 C CA . ILE A 1 89 ? 1.456 -16.191 16.420 1.00 57.03 89 ILE A CA 1
ATOM 703 C C . ILE A 1 89 ? 0.150 -16.899 16.066 1.00 57.03 89 ILE A C 1
ATOM 705 O O . ILE A 1 89 ? -0.901 -16.638 16.649 1.00 57.03 89 ILE A O 1
ATOM 709 N N . ASN A 1 90 ? 0.226 -17.840 15.122 1.00 54.88 90 ASN A N 1
ATOM 710 C CA . ASN A 1 90 ? -0.898 -18.723 14.854 1.00 54.88 90 ASN A CA 1
ATOM 711 C C . ASN A 1 90 ? -1.044 -19.726 16.018 1.00 54.88 90 ASN A C 1
ATOM 713 O O . ASN A 1 90 ? -0.250 -20.660 16.134 1.00 54.88 90 ASN A O 1
ATOM 717 N N . LEU A 1 91 ? -2.082 -19.525 16.836 1.00 54.69 91 LEU A N 1
ATOM 718 C CA . LEU A 1 91 ? -2.488 -20.362 17.975 1.00 54.69 91 LEU A CA 1
ATOM 719 C C . LEU A 1 91 ? -2.910 -21.797 17.580 1.00 54.69 91 LEU A C 1
ATOM 721 O O . LEU A 1 91 ? -3.112 -22.643 18.447 1.00 54.69 91 LEU A O 1
ATOM 725 N N . GLU A 1 92 ? -3.032 -22.094 16.284 1.00 53.97 92 GLU A N 1
ATOM 726 C CA . GLU A 1 92 ? -3.250 -23.443 15.742 1.00 53.97 92 GLU A CA 1
ATOM 727 C C . GLU A 1 92 ? -1.953 -24.268 15.626 1.00 53.97 92 GLU A C 1
ATOM 729 O O . GLU A 1 92 ? -2.006 -25.440 15.247 1.00 53.97 92 GLU A O 1
ATOM 734 N N . LYS A 1 93 ? -0.780 -23.671 15.891 1.00 58.12 93 LYS A N 1
ATOM 735 C CA . LYS A 1 93 ? 0.522 -24.354 15.826 1.00 58.12 93 LYS A CA 1
ATOM 736 C C . LYS A 1 93 ? 1.004 -24.804 17.212 1.00 58.12 93 LYS A C 1
ATOM 738 O O . LYS A 1 93 ? 0.800 -24.079 18.185 1.00 58.12 93 LYS A O 1
ATOM 743 N N . PRO A 1 94 ? 1.706 -25.950 17.308 1.00 58.31 94 PRO A N 1
ATOM 744 C CA . PRO A 1 94 ? 2.243 -26.444 18.572 1.00 58.31 94 PRO A CA 1
ATOM 745 C C . PRO A 1 94 ? 3.243 -25.471 19.210 1.00 58.31 94 PRO A C 1
ATOM 747 O O . PRO A 1 94 ? 4.030 -24.809 18.523 1.00 58.31 94 PRO A O 1
ATOM 750 N N . LEU A 1 95 ? 3.252 -25.444 20.546 1.00 56.00 95 LEU A N 1
ATOM 751 C CA . LEU A 1 95 ? 4.220 -24.706 21.357 1.00 56.00 95 LEU A CA 1
ATOM 752 C C . LEU A 1 95 ? 5.629 -25.287 21.154 1.00 56.00 95 LEU A C 1
ATOM 754 O O . LEU A 1 95 ? 6.029 -26.252 21.802 1.00 56.00 95 LEU A O 1
ATOM 758 N N . THR A 1 96 ? 6.392 -24.690 20.241 1.00 68.81 96 THR A N 1
ATOM 759 C CA . THR A 1 96 ? 7.817 -24.998 20.050 1.00 68.81 96 THR A CA 1
ATOM 760 C C . THR A 1 96 ? 8.682 -24.137 20.969 1.00 68.81 96 THR A C 1
ATOM 762 O O . THR A 1 96 ? 8.313 -23.009 21.296 1.00 68.81 96 THR A O 1
ATOM 765 N N . GLN A 1 97 ? 9.872 -24.621 21.339 1.00 57.47 97 GLN A N 1
ATOM 766 C CA . GLN A 1 97 ? 10.828 -23.877 22.176 1.00 57.47 97 GLN A CA 1
ATOM 767 C C . GLN A 1 97 ? 11.132 -22.474 21.615 1.00 57.47 97 GLN A C 1
ATOM 769 O O . GLN A 1 97 ? 11.157 -21.496 22.356 1.00 57.47 97 GLN A O 1
ATOM 774 N N . ARG A 1 98 ? 11.263 -22.359 20.285 1.00 59.62 98 ARG A N 1
ATOM 775 C CA . ARG A 1 98 ? 11.441 -21.081 19.579 1.00 59.62 98 ARG A CA 1
ATOM 776 C C . ARG A 1 98 ? 10.267 -20.119 19.794 1.00 59.62 98 ARG A C 1
ATOM 778 O O . ARG A 1 98 ? 10.493 -18.933 19.998 1.00 59.62 98 ARG A O 1
ATOM 785 N N . LEU A 1 99 ? 9.034 -20.622 19.759 1.00 63.44 99 LEU A N 1
ATOM 786 C CA . LEU A 1 99 ? 7.814 -19.831 19.946 1.00 63.44 99 LEU A CA 1
ATOM 787 C C . LEU A 1 99 ? 7.664 -19.381 21.408 1.00 63.44 99 LEU A C 1
ATOM 789 O O . LEU A 1 99 ? 7.343 -18.221 21.656 1.00 63.44 99 LEU A O 1
ATOM 793 N N . ALA A 1 100 ? 7.973 -20.260 22.367 1.00 63.16 100 ALA A N 1
ATOM 794 C CA . ALA A 1 100 ? 8.017 -19.922 23.791 1.00 63.16 100 ALA A CA 1
ATOM 795 C C . ALA A 1 100 ? 9.042 -18.810 24.089 1.00 63.16 100 ALA A C 1
ATOM 797 O O . ALA A 1 100 ? 8.745 -17.860 24.816 1.00 63.16 100 ALA A O 1
ATOM 798 N N . GLN A 1 101 ? 10.230 -18.889 23.482 1.00 66.25 101 GLN A N 1
ATOM 799 C CA . GLN A 1 101 ? 11.267 -17.871 23.636 1.00 66.25 101 GLN A CA 1
ATOM 800 C C . GLN A 1 101 ? 10.869 -16.543 22.977 1.00 66.25 101 GLN A C 1
ATOM 802 O O . GLN A 1 101 ? 10.930 -15.509 23.628 1.00 66.25 101 GLN A O 1
ATOM 807 N N . GLN A 1 102 ? 10.312 -16.562 21.759 1.00 64.12 102 GLN A N 1
ATOM 808 C CA . GLN A 1 102 ? 9.780 -15.353 21.110 1.00 64.12 102 GLN A CA 1
ATOM 809 C C . GLN A 1 102 ? 8.673 -14.662 21.926 1.00 64.12 102 GLN A C 1
ATOM 811 O O . GLN A 1 102 ? 8.660 -13.435 22.003 1.00 64.12 102 GLN A O 1
ATOM 816 N N . LEU A 1 103 ? 7.762 -15.422 22.547 1.00 66.44 103 LEU A N 1
ATOM 817 C CA . LEU A 1 103 ? 6.755 -14.877 23.467 1.00 66.44 103 LEU A CA 1
ATOM 818 C C . LEU A 1 103 ? 7.401 -14.228 24.698 1.00 66.44 103 LEU A C 1
ATOM 820 O O . LEU A 1 103 ? 6.990 -13.141 25.102 1.00 66.44 103 LEU A O 1
ATOM 824 N N . THR A 1 104 ? 8.428 -14.864 25.263 1.00 66.81 104 THR A N 1
ATOM 825 C CA . THR A 1 104 ? 9.129 -14.378 26.460 1.00 66.81 104 THR A CA 1
ATOM 826 C C . THR A 1 104 ? 9.902 -13.092 26.157 1.00 66.81 104 THR A C 1
ATOM 828 O O . THR A 1 104 ? 9.676 -12.081 26.817 1.00 66.81 104 THR A O 1
ATOM 831 N N . ASP A 1 105 ? 10.704 -13.076 25.088 1.00 66.25 105 ASP A N 1
ATOM 832 C CA . ASP A 1 105 ? 11.481 -11.910 24.648 1.00 66.25 105 ASP A CA 1
ATOM 833 C C . ASP A 1 105 ? 10.580 -10.714 24.286 1.00 66.25 105 ASP A C 1
ATOM 835 O O . ASP A 1 105 ? 10.990 -9.556 24.391 1.00 66.25 105 ASP A O 1
ATOM 839 N N . CYS A 1 106 ? 9.368 -10.968 23.781 1.00 61.97 106 CYS A N 1
ATOM 840 C CA . CYS A 1 106 ? 8.384 -9.924 23.488 1.00 61.97 106 CYS A CA 1
ATOM 841 C C . CYS A 1 106 ? 7.688 -9.411 24.758 1.00 61.97 106 CYS A C 1
ATOM 843 O O . CYS A 1 106 ? 7.509 -8.201 24.878 1.00 61.97 106 CYS A O 1
ATOM 845 N N . ALA A 1 107 ? 7.345 -10.283 25.713 1.00 60.00 107 ALA A N 1
ATOM 846 C CA . ALA A 1 107 ? 6.786 -9.881 27.008 1.00 60.00 107 ALA A CA 1
ATOM 847 C C . ALA A 1 107 ? 7.782 -9.078 27.848 1.00 60.00 107 ALA A C 1
ATOM 849 O O . ALA A 1 107 ? 7.417 -8.054 28.422 1.00 60.00 107 ALA A O 1
ATOM 850 N N . GLU A 1 108 ? 9.054 -9.470 27.846 1.00 64.94 108 GLU A N 1
ATOM 851 C CA . GLU A 1 108 ? 10.118 -8.729 28.517 1.00 64.94 108 GLU A CA 1
ATOM 852 C C . GLU A 1 108 ? 10.331 -7.343 27.890 1.00 64.94 108 GLU A C 1
ATOM 854 O O . GLU A 1 108 ? 10.357 -6.344 28.608 1.00 64.94 108 GLU A O 1
ATOM 859 N N . ARG A 1 109 ? 10.372 -7.239 26.553 1.00 61.34 109 ARG A N 1
ATOM 860 C CA . ARG A 1 109 ? 10.456 -5.938 25.860 1.00 61.34 109 ARG A CA 1
ATOM 861 C C . ARG A 1 109 ? 9.222 -5.059 26.065 1.00 61.34 109 ARG A C 1
ATOM 863 O O . ARG A 1 109 ? 9.380 -3.851 26.219 1.00 61.34 109 ARG A O 1
ATOM 870 N N . ALA A 1 110 ? 8.019 -5.633 26.097 1.00 58.47 110 ALA A N 1
ATOM 871 C CA . ALA A 1 110 ? 6.796 -4.890 26.403 1.00 58.47 110 ALA A CA 1
ATOM 872 C C . ALA A 1 110 ? 6.820 -4.343 27.842 1.00 58.47 110 ALA A C 1
ATOM 874 O O . ALA A 1 110 ? 6.528 -3.167 28.057 1.00 58.47 110 ALA A O 1
ATOM 875 N N . ASN A 1 111 ? 7.253 -5.159 28.808 1.00 59.59 111 ASN A N 1
ATOM 876 C CA . ASN A 1 111 ? 7.390 -4.758 30.207 1.00 59.59 111 ASN A CA 1
ATOM 877 C C . ASN A 1 111 ? 8.464 -3.668 30.398 1.00 59.59 111 ASN A C 1
ATOM 879 O O . ASN A 1 111 ? 8.219 -2.667 31.066 1.00 59.59 111 ASN A O 1
ATOM 883 N N . LEU A 1 112 ? 9.628 -3.799 29.749 1.00 58.56 112 LEU A N 1
ATOM 884 C CA . LEU A 1 112 ? 10.677 -2.767 29.747 1.00 58.56 112 LEU A CA 1
ATOM 885 C C . LEU A 1 112 ? 10.209 -1.459 29.087 1.00 58.56 112 LEU A C 1
ATOM 887 O O . LEU A 1 112 ? 10.531 -0.377 29.576 1.00 58.56 112 LEU A O 1
ATOM 891 N N . GLY A 1 113 ? 9.415 -1.546 28.015 1.00 52.94 113 GLY A N 1
ATOM 892 C CA . GLY A 1 113 ? 8.772 -0.390 27.388 1.00 52.94 113 GLY A CA 1
ATOM 893 C C . GLY A 1 113 ? 7.826 0.338 28.346 1.00 52.94 113 GLY A C 1
ATOM 894 O O . GLY A 1 113 ? 7.933 1.552 28.495 1.00 52.94 113 GLY A O 1
ATOM 895 N N . PHE A 1 114 ? 6.966 -0.400 29.056 1.00 45.28 114 PHE A N 1
ATOM 896 C CA . PHE A 1 114 ? 6.078 0.154 30.085 1.00 45.28 114 PHE A CA 1
ATOM 897 C C . PHE A 1 114 ? 6.846 0.787 31.256 1.00 45.28 114 PHE A C 1
ATOM 899 O O . PHE A 1 114 ? 6.516 1.898 31.665 1.00 45.28 114 PHE A O 1
ATOM 906 N N . LEU A 1 115 ? 7.893 0.130 31.766 1.00 41.41 115 LEU A N 1
ATOM 907 C CA . LEU A 1 115 ? 8.721 0.657 32.859 1.00 41.41 115 LEU A CA 1
ATOM 908 C C . LEU A 1 115 ? 9.460 1.944 32.470 1.00 41.41 115 LEU A C 1
ATOM 910 O O . LEU A 1 115 ? 9.544 2.868 33.279 1.00 41.41 115 LEU A O 1
ATOM 914 N N . ASN A 1 116 ? 9.953 2.041 31.233 1.00 42.84 116 ASN A N 1
ATOM 915 C CA . ASN A 1 116 ? 10.541 3.281 30.730 1.00 42.84 116 ASN A CA 1
ATOM 916 C C . ASN A 1 116 ? 9.485 4.380 30.561 1.00 42.84 116 ASN A C 1
ATOM 918 O O . ASN A 1 116 ? 9.755 5.515 30.938 1.00 42.84 116 ASN A O 1
ATOM 922 N N . LEU A 1 117 ? 8.275 4.045 30.091 1.00 39.44 117 LEU A N 1
ATOM 923 C CA . LEU A 1 117 ? 7.167 5.000 29.966 1.00 39.44 117 LEU A CA 1
ATOM 924 C C . LEU A 1 117 ? 6.746 5.595 31.322 1.00 39.44 117 LEU A C 1
ATOM 926 O O . LEU A 1 117 ? 6.379 6.767 31.390 1.00 39.44 117 LEU A O 1
ATOM 930 N N . ILE A 1 118 ? 6.814 4.792 32.392 1.00 39.56 118 ILE A N 1
ATOM 931 C CA . ILE A 1 118 ? 6.567 5.222 33.777 1.00 39.56 118 ILE A CA 1
ATOM 932 C C . ILE A 1 118 ? 7.682 6.165 34.250 1.00 39.56 118 ILE A C 1
ATOM 934 O O . ILE A 1 118 ? 7.380 7.259 34.713 1.00 39.56 118 ILE A O 1
ATOM 938 N N . LYS A 1 119 ? 8.960 5.805 34.052 1.00 38.41 119 LYS A N 1
ATOM 939 C CA . LYS A 1 119 ? 10.102 6.668 34.415 1.00 38.41 119 LYS A CA 1
ATOM 940 C C . LYS A 1 119 ? 10.112 8.008 33.675 1.00 38.41 119 LYS A C 1
ATOM 942 O O . LYS A 1 119 ? 10.476 9.020 34.253 1.00 38.41 119 LYS A O 1
ATOM 947 N N . THR A 1 120 ? 9.682 8.047 32.414 1.00 41.12 120 THR A N 1
ATOM 948 C CA . THR A 1 120 ? 9.555 9.307 31.657 1.00 41.12 120 THR A CA 1
ATOM 949 C C . THR A 1 120 ? 8.315 10.129 32.024 1.00 41.12 120 THR A C 1
ATOM 951 O O . THR A 1 120 ? 8.135 11.213 31.477 1.00 41.12 120 THR A O 1
ATOM 954 N N . LYS A 1 121 ? 7.437 9.627 32.904 1.00 39.03 121 LYS A N 1
ATOM 955 C CA . LYS A 1 121 ? 6.207 10.312 33.335 1.00 39.03 121 LYS A CA 1
ATOM 956 C C . LYS A 1 121 ? 6.297 10.988 34.704 1.00 39.03 121 LYS A C 1
ATOM 958 O O . LYS A 1 121 ? 5.349 11.678 35.066 1.00 39.03 121 LYS A O 1
ATOM 963 N N . GLU A 1 122 ? 7.404 10.846 35.435 1.00 37.59 122 GLU A N 1
ATOM 964 C CA . GLU A 1 122 ? 7.577 11.489 36.750 1.00 37.59 122 GLU A CA 1
ATOM 965 C C . GLU A 1 122 ? 7.575 13.034 36.679 1.00 37.59 122 GLU A C 1
ATOM 967 O O . GLU A 1 122 ? 7.284 13.681 37.677 1.00 37.59 122 GLU A O 1
ATOM 972 N N . ASP A 1 123 ? 7.771 13.625 35.493 1.00 35.47 123 ASP A N 1
ATOM 973 C CA . ASP A 1 123 ? 7.700 15.080 35.251 1.00 35.47 123 ASP A CA 1
ATOM 974 C C . ASP A 1 123 ? 6.285 15.610 34.904 1.00 35.47 123 ASP A C 1
ATOM 976 O O . ASP A 1 123 ? 6.129 16.756 34.476 1.00 35.47 123 ASP A O 1
ATOM 980 N N . CYS A 1 124 ? 5.218 14.810 35.061 1.00 28.89 124 CYS A N 1
ATOM 981 C CA . CYS A 1 124 ? 3.851 15.291 34.827 1.00 28.89 124 CYS A CA 1
ATOM 982 C C . CYS A 1 124 ? 2.816 14.770 35.838 1.00 28.89 124 CYS A C 1
ATOM 984 O O . CYS A 1 124 ? 2.070 13.835 35.555 1.00 28.89 124 CYS A O 1
ATOM 986 N N . GLY A 1 125 ? 2.723 15.479 36.969 1.00 28.62 125 GLY A N 1
ATOM 987 C CA . GLY A 1 125 ? 1.504 15.631 37.773 1.00 28.62 125 GLY A CA 1
ATOM 988 C C . GLY A 1 125 ? 1.052 14.418 38.593 1.00 28.62 125 GLY A C 1
ATOM 989 O O . GLY A 1 125 ? 0.543 13.439 38.054 1.00 28.62 125 GLY A O 1
ATOM 990 N N . ASP A 1 126 ? 1.129 14.551 39.920 1.00 32.09 126 ASP A N 1
ATOM 991 C CA . ASP A 1 126 ? 0.610 13.592 40.901 1.00 32.09 126 ASP A CA 1
ATOM 992 C C . ASP A 1 126 ? -0.785 13.039 40.555 1.00 32.09 126 ASP A C 1
ATOM 994 O O . ASP A 1 126 ? -1.798 13.740 40.657 1.00 32.09 126 ASP A O 1
ATOM 998 N N . ILE A 1 127 ? -0.877 11.732 40.287 1.00 30.42 127 ILE A N 1
ATOM 999 C CA . ILE A 1 127 ? -2.153 11.013 40.394 1.00 30.42 127 ILE A CA 1
ATOM 1000 C C . ILE A 1 127 ? -2.321 10.565 41.847 1.00 30.42 127 ILE A C 1
ATOM 1002 O O . ILE A 1 127 ? -2.081 9.414 42.215 1.00 30.42 127 ILE A O 1
ATOM 1006 N N . VAL A 1 128 ? -2.770 11.502 42.684 1.00 30.12 128 VAL A N 1
ATOM 1007 C CA . VAL A 1 128 ? -3.296 11.186 44.015 1.00 30.12 128 VAL A CA 1
ATOM 1008 C C . VAL A 1 128 ? -4.565 10.348 43.847 1.00 30.12 128 VAL A C 1
ATOM 1010 O O . VAL A 1 128 ? -5.632 10.868 43.519 1.00 30.12 128 VAL A O 1
ATOM 1013 N N . ILE A 1 129 ? -4.477 9.046 44.124 1.00 30.70 129 ILE A N 1
ATOM 1014 C CA . ILE A 1 129 ? -5.652 8.170 44.192 1.00 30.70 129 ILE A CA 1
ATOM 1015 C C . ILE A 1 129 ? -6.407 8.467 45.496 1.00 30.70 129 ILE A C 1
ATOM 1017 O O . ILE A 1 129 ? -6.169 7.844 46.531 1.00 30.70 129 ILE A O 1
ATOM 1021 N N . LYS A 1 130 ? -7.343 9.422 45.456 1.00 30.75 130 LYS A N 1
ATOM 1022 C CA . LYS A 1 130 ? -8.391 9.551 46.477 1.00 30.75 130 LYS A CA 1
ATOM 1023 C C . LYS A 1 130 ? -9.612 8.742 46.056 1.00 30.75 130 LYS A C 1
ATOM 1025 O O . LYS A 1 130 ? -10.267 9.069 45.072 1.00 30.75 130 LYS A O 1
ATOM 1030 N N . GLY A 1 131 ? -9.921 7.700 46.825 1.00 33.22 131 GLY A N 1
ATOM 1031 C CA . GLY A 1 131 ? -11.199 7.000 46.720 1.00 33.22 131 GLY A CA 1
ATOM 1032 C C . GLY A 1 131 ? -12.357 7.886 47.190 1.00 33.22 131 GLY A C 1
ATOM 1033 O O . GLY A 1 131 ? -12.216 8.636 48.157 1.00 33.22 131 GLY A O 1
ATOM 1034 N N . GLY A 1 132 ? -13.494 7.785 46.508 1.00 23.16 132 GLY A N 1
ATOM 1035 C CA . GLY A 1 132 ? -14.731 8.485 46.847 1.00 23.16 132 GLY A CA 1
ATOM 1036 C C . GLY A 1 132 ? -15.803 8.208 45.797 1.00 23.16 132 GLY A C 1
ATOM 1037 O O . GLY A 1 132 ? -15.618 8.527 44.625 1.00 23.16 132 GLY A O 1
ATOM 1038 N N . ASP A 1 133 ? -16.903 7.579 46.208 1.00 34.88 133 ASP A N 1
ATOM 1039 C CA . ASP A 1 133 ? -17.968 7.137 45.308 1.00 34.88 133 ASP A CA 1
ATOM 1040 C C . ASP A 1 133 ? -18.622 8.286 44.531 1.00 34.88 133 ASP A C 1
ATOM 1042 O O . ASP A 1 133 ? -19.020 9.301 45.102 1.00 34.88 133 ASP A O 1
ATOM 1046 N N . THR A 1 134 ? -18.869 8.086 43.236 1.00 26.47 134 THR A N 1
ATOM 1047 C CA . THR A 1 134 ? -19.954 8.782 42.528 1.00 26.47 134 THR A CA 1
ATOM 1048 C C . THR A 1 134 ? -20.549 7.899 41.432 1.00 26.47 134 THR A C 1
ATOM 1050 O O . THR A 1 134 ? -19.849 7.193 40.710 1.00 26.47 134 THR A O 1
ATOM 1053 N N . LYS A 1 135 ? -21.883 7.920 41.325 1.00 37.81 135 LYS A N 1
ATOM 1054 C CA . LYS A 1 135 ? -22.653 7.159 40.330 1.00 37.81 135 LYS A CA 1
ATOM 1055 C C . LYS A 1 135 ? -22.285 7.608 38.913 1.00 37.81 135 LYS A C 1
ATOM 1057 O O . LYS A 1 135 ? -22.406 8.793 38.614 1.00 37.81 135 LYS A O 1
ATOM 1062 N N . VAL A 1 136 ? -21.974 6.665 38.024 1.00 25.66 136 VAL A N 1
ATOM 1063 C CA . VAL A 1 136 ? -21.815 6.936 36.586 1.00 25.66 136 VAL A CA 1
ATOM 1064 C C . VAL A 1 136 ? -22.931 6.249 35.801 1.00 25.66 136 VAL A C 1
ATOM 1066 O O . VAL A 1 136 ? -23.206 5.062 35.977 1.00 25.66 136 VAL A O 1
ATOM 1069 N N . VAL A 1 137 ? -23.596 7.034 34.953 1.00 26.97 137 VAL A N 1
ATOM 1070 C CA . VAL A 1 137 ? -24.645 6.593 34.024 1.00 26.97 137 VAL A CA 1
ATOM 1071 C C . VAL A 1 137 ? -24.079 5.565 33.043 1.00 26.97 137 VAL A C 1
ATOM 1073 O O . VAL A 1 137 ? -22.948 5.685 32.580 1.00 26.97 137 VAL A O 1
ATOM 1076 N N . ALA A 1 138 ? -24.873 4.549 32.707 1.00 31.03 138 ALA A N 1
ATOM 1077 C CA . ALA A 1 138 ? -24.448 3.463 31.836 1.00 31.03 138 ALA A CA 1
ATOM 1078 C C . ALA A 1 138 ? -24.234 3.915 30.376 1.00 31.03 138 ALA A C 1
ATOM 1080 O O . ALA A 1 138 ? -25.131 3.817 29.542 1.00 31.03 138 ALA A O 1
ATOM 1081 N N . GLN A 1 139 ? -23.002 4.302 30.050 1.00 31.11 139 GLN A N 1
ATOM 1082 C CA . GLN A 1 139 ? -22.422 4.130 28.719 1.00 31.11 139 GLN A CA 1
ATOM 1083 C C . GLN A 1 139 ? -21.206 3.211 28.843 1.00 31.11 139 GLN A C 1
ATOM 1085 O O . GLN A 1 139 ? -20.080 3.654 29.036 1.00 31.11 139 GLN A O 1
ATOM 1090 N N . ARG A 1 140 ? -21.443 1.898 28.744 1.00 29.06 140 ARG A N 1
ATOM 1091 C CA . ARG A 1 140 ? -20.366 0.941 28.470 1.00 29.06 140 ARG A CA 1
ATOM 1092 C C . ARG A 1 140 ? -20.025 1.022 26.980 1.00 29.06 140 ARG A C 1
ATOM 1094 O O . ARG A 1 140 ? -20.553 0.234 26.197 1.00 29.06 140 ARG A O 1
ATOM 1101 N N . SER A 1 141 ? -19.131 1.939 26.600 1.00 37.53 141 SER A N 1
ATOM 1102 C CA . SER A 1 141 ? -18.160 1.564 25.569 1.00 37.53 141 SER A CA 1
ATOM 1103 C C . SER A 1 141 ? -17.362 0.389 26.137 1.00 37.53 141 SER A C 1
ATOM 1105 O O . SER A 1 141 ? -17.015 0.365 27.322 1.00 37.53 141 SER A O 1
ATOM 1107 N N . ASP A 1 142 ? -17.161 -0.655 25.337 1.00 40.88 142 ASP A N 1
ATOM 1108 C CA . ASP A 1 142 ? -16.361 -1.791 25.779 1.00 40.88 142 ASP A CA 1
ATOM 1109 C C . ASP A 1 142 ? -14.894 -1.348 25.789 1.00 40.88 142 ASP A C 1
ATOM 1111 O O . ASP A 1 142 ? -14.281 -1.199 24.730 1.00 40.88 142 ASP A O 1
ATOM 1115 N N . SER A 1 143 ? -14.344 -1.087 26.976 1.00 45.66 143 SER A N 1
ATOM 1116 C CA . SER A 1 143 ? -13.017 -0.478 27.151 1.00 45.66 143 SER A CA 1
ATOM 1117 C C . SER A 1 143 ? -11.889 -1.299 26.515 1.00 45.66 143 SER A C 1
ATOM 1119 O O . SER A 1 143 ? -10.847 -0.752 26.152 1.00 45.66 143 SER A O 1
ATOM 1121 N N . HIS A 1 144 ? -12.108 -2.599 26.293 1.00 45.44 144 HIS A N 1
ATOM 1122 C CA . HIS A 1 144 ? -11.212 -3.450 25.510 1.00 45.44 144 HIS A CA 1
ATOM 1123 C C . HIS A 1 144 ? -11.182 -3.107 24.012 1.00 45.44 144 HIS A C 1
ATOM 1125 O O . HIS A 1 144 ? -10.141 -3.272 23.374 1.00 45.44 144 HIS A O 1
ATOM 1131 N N . THR A 1 145 ? -12.290 -2.636 23.439 1.00 51.38 145 THR A N 1
ATOM 1132 C CA . THR A 1 145 ? -12.380 -2.231 22.026 1.00 51.38 145 THR A CA 1
ATOM 1133 C C . THR A 1 145 ? -11.668 -0.902 21.792 1.00 51.38 145 THR A C 1
ATOM 1135 O O . THR A 1 145 ? -10.872 -0.792 20.862 1.00 51.38 145 THR A O 1
ATOM 1138 N N . GLU A 1 146 ? -11.882 0.063 22.683 1.00 56.16 146 GLU A N 1
ATOM 1139 C CA . GLU A 1 146 ? -11.304 1.411 22.619 1.00 56.16 146 GLU A CA 1
ATOM 1140 C C . GLU A 1 146 ? -9.766 1.369 22.737 1.00 56.16 146 GLU A C 1
ATOM 1142 O O . GLU A 1 146 ? -9.049 1.855 21.859 1.00 56.16 146 GLU A O 1
ATOM 1147 N N . VAL A 1 147 ? -9.236 0.632 23.726 1.00 59.22 147 VAL A N 1
ATOM 1148 C CA . VAL A 1 147 ? -7.785 0.395 23.880 1.00 59.22 147 VAL A CA 1
ATOM 1149 C C . VAL A 1 147 ? -7.183 -0.314 22.657 1.00 59.22 147 VAL A C 1
ATOM 1151 O O . VAL A 1 147 ? -6.075 0.013 22.227 1.00 59.22 147 VAL A O 1
ATOM 1154 N N . LYS A 1 148 ? -7.907 -1.269 22.059 1.00 63.06 148 LYS A N 1
ATOM 1155 C CA . LYS A 1 148 ? -7.457 -2.011 20.872 1.00 63.06 148 LYS A CA 1
ATOM 1156 C C . LYS A 1 148 ? -7.425 -1.139 19.614 1.00 63.06 148 LYS A C 1
ATOM 1158 O O . LYS A 1 148 ? -6.506 -1.285 18.807 1.00 63.06 148 LYS A O 1
ATOM 1163 N N . GLN A 1 149 ? -8.397 -0.244 19.442 1.00 66.25 149 GLN A N 1
ATOM 1164 C CA . GLN A 1 149 ? -8.410 0.737 18.355 1.00 66.25 149 GLN A CA 1
ATOM 1165 C C . GLN A 1 149 ? -7.248 1.720 18.497 1.00 66.25 149 GLN A C 1
ATOM 1167 O O . GLN A 1 149 ? -6.494 1.901 17.541 1.00 66.25 149 GLN A O 1
ATOM 1172 N N . GLN A 1 150 ? -7.038 2.275 19.693 1.00 68.06 150 GLN A N 1
ATOM 1173 C CA . GLN A 1 150 ? -5.955 3.226 19.938 1.00 68.06 150 GLN A CA 1
ATOM 1174 C C . GLN A 1 150 ? -4.572 2.597 19.719 1.00 68.06 150 GLN A C 1
ATOM 1176 O O . GLN A 1 150 ? -3.743 3.169 19.018 1.00 68.06 150 GLN A O 1
ATOM 1181 N N . LEU A 1 151 ? -4.356 1.360 20.183 1.00 69.12 151 LEU A N 1
ATOM 1182 C CA . LEU A 1 151 ? -3.124 0.614 19.904 1.00 69.12 151 LEU A CA 1
ATOM 1183 C C . LEU A 1 151 ? -2.899 0.395 18.393 1.00 69.12 151 LEU A C 1
ATOM 1185 O O . LEU A 1 151 ? -1.785 0.575 17.899 1.00 69.12 151 LEU A O 1
ATOM 1189 N N . LEU A 1 152 ? -3.944 0.035 17.636 1.00 72.94 152 LEU A N 1
ATOM 1190 C CA . LEU A 1 152 ? -3.856 -0.132 16.178 1.00 72.94 152 LEU A CA 1
ATOM 1191 C C . LEU A 1 152 ? -3.558 1.187 15.448 1.00 72.94 152 LEU A C 1
ATOM 1193 O O . LEU A 1 152 ? -2.811 1.162 14.464 1.00 72.94 152 LEU A O 1
ATOM 1197 N N . LEU A 1 153 ? -4.093 2.316 15.923 1.00 77.25 153 LEU A N 1
ATOM 1198 C CA . LEU A 1 153 ? -3.780 3.655 15.414 1.00 77.25 153 LEU A CA 1
ATOM 1199 C C . LEU A 1 153 ? -2.298 3.981 15.634 1.00 77.25 153 LEU A C 1
ATOM 1201 O O . LEU A 1 153 ? -1.580 4.161 14.650 1.00 77.25 153 LEU A O 1
ATOM 1205 N N . THR A 1 154 ? -1.808 3.930 16.876 1.00 76.88 154 THR A N 1
ATOM 1206 C CA . THR A 1 154 ? -0.405 4.220 17.226 1.00 76.88 154 THR A CA 1
ATOM 1207 C C . THR A 1 154 ? 0.585 3.326 16.467 1.00 76.88 154 THR A C 1
ATOM 1209 O O . THR A 1 154 ? 1.613 3.800 15.978 1.00 76.88 154 THR A O 1
ATOM 1212 N N . ILE A 1 155 ? 0.290 2.029 16.299 1.00 76.12 155 ILE A N 1
ATOM 1213 C CA . ILE A 1 155 ? 1.116 1.115 15.483 1.00 76.12 155 ILE A CA 1
ATOM 1214 C C . ILE A 1 155 ? 1.133 1.548 14.014 1.00 76.12 155 ILE A C 1
ATOM 1216 O O . ILE A 1 155 ? 2.182 1.502 13.367 1.00 76.12 155 ILE A O 1
ATOM 1220 N N . THR A 1 156 ? -0.017 1.955 13.477 1.00 80.94 156 THR A N 1
ATOM 1221 C CA . THR A 1 156 ? -0.144 2.354 12.072 1.00 80.94 156 THR A CA 1
ATOM 1222 C C . THR A 1 156 ? 0.575 3.677 11.811 1.00 80.94 156 THR A C 1
ATOM 1224 O O . THR A 1 156 ? 1.349 3.739 10.860 1.00 80.94 156 THR A O 1
ATOM 1227 N N . ILE A 1 157 ? 0.421 4.679 12.684 1.00 84.06 157 ILE A N 1
ATOM 1228 C CA . ILE A 1 157 ? 1.127 5.972 12.625 1.00 84.06 157 ILE A CA 1
ATOM 1229 C C . ILE A 1 157 ? 2.641 5.752 12.641 1.00 84.06 157 ILE A C 1
ATOM 1231 O O . ILE A 1 157 ? 3.322 6.076 11.669 1.00 84.06 157 ILE A O 1
ATOM 1235 N N . ASN A 1 158 ? 3.172 5.096 13.679 1.00 83.69 158 ASN A N 1
ATOM 1236 C CA . ASN A 1 158 ? 4.608 4.813 13.797 1.00 83.69 158 ASN A CA 1
ATOM 1237 C C . ASN A 1 158 ? 5.137 3.956 12.633 1.00 83.69 158 ASN A C 1
ATOM 1239 O O . ASN A 1 158 ? 6.255 4.143 12.144 1.00 83.69 158 ASN A O 1
ATOM 1243 N N . GLY A 1 159 ? 4.323 3.010 12.163 1.00 86.81 159 GLY A N 1
ATOM 1244 C CA . GLY A 1 159 ? 4.630 2.174 11.013 1.00 86.81 159 GLY A CA 1
ATOM 1245 C C . GLY A 1 159 ? 4.743 2.967 9.709 1.00 86.81 159 GLY A C 1
ATOM 1246 O O . GLY A 1 159 ? 5.669 2.715 8.937 1.00 86.81 159 GLY A O 1
ATOM 1247 N N . LEU A 1 160 ? 3.824 3.904 9.458 1.00 89.75 160 LEU A N 1
ATOM 1248 C CA . LEU A 1 160 ? 3.804 4.759 8.269 1.00 89.75 160 LEU A CA 1
ATOM 1249 C C . LEU A 1 160 ? 4.885 5.844 8.330 1.00 89.75 160 LEU A C 1
ATOM 1251 O O . LEU A 1 160 ? 5.627 5.988 7.361 1.00 89.75 160 LEU A O 1
ATOM 1255 N N . ASN A 1 161 ? 5.054 6.523 9.467 1.00 90.38 161 ASN A N 1
ATOM 1256 C CA . ASN A 1 161 ? 6.074 7.561 9.653 1.00 90.38 161 ASN A CA 1
ATOM 1257 C C . ASN A 1 161 ? 7.505 7.045 9.480 1.00 90.38 161 ASN A C 1
ATOM 1259 O O . ASN A 1 161 ? 8.356 7.779 8.987 1.00 90.38 161 ASN A O 1
ATOM 1263 N N . LYS A 1 162 ? 7.774 5.772 9.796 1.00 90.25 162 LYS A N 1
ATOM 1264 C CA . LYS A 1 162 ? 9.059 5.151 9.445 1.00 90.25 162 LYS A CA 1
ATOM 1265 C C . LYS A 1 162 ? 9.177 4.817 7.950 1.00 90.25 162 LYS A C 1
ATOM 1267 O O . LYS A 1 162 ? 10.223 5.021 7.349 1.00 90.25 162 LYS A O 1
ATOM 1272 N N . VAL A 1 163 ? 8.124 4.263 7.353 1.00 92.38 163 VAL A N 1
ATOM 1273 C CA . VAL A 1 163 ? 8.183 3.652 6.012 1.00 92.38 163 VAL A CA 1
ATOM 1274 C C . VAL A 1 163 ? 8.055 4.669 4.874 1.00 92.38 163 VAL A C 1
ATOM 1276 O O . VAL A 1 163 ? 8.673 4.486 3.830 1.00 92.38 163 VAL A O 1
ATOM 1279 N N . ILE A 1 164 ? 7.278 5.740 5.046 1.00 93.38 164 ILE A N 1
ATOM 1280 C CA . ILE A 1 164 ? 7.059 6.741 3.991 1.00 93.38 164 ILE A CA 1
ATOM 1281 C C . ILE A 1 164 ? 8.364 7.473 3.606 1.00 93.38 164 ILE A C 1
ATOM 1283 O O . ILE A 1 164 ? 8.654 7.516 2.410 1.00 93.38 164 ILE A O 1
ATOM 1287 N N . PRO A 1 165 ? 9.194 7.984 4.543 1.00 92.81 165 PRO A N 1
ATOM 1288 C CA . PRO A 1 165 ? 10.456 8.643 4.189 1.00 92.81 165 PRO A CA 1
ATOM 1289 C C . PRO A 1 165 ? 11.473 7.687 3.555 1.00 92.81 165 PRO A C 1
ATOM 1291 O O . PRO A 1 165 ? 12.161 8.059 2.610 1.00 92.81 165 PRO A O 1
ATOM 1294 N N . GLU A 1 166 ? 11.552 6.438 4.028 1.00 93.00 166 GLU A N 1
ATOM 1295 C CA . GLU A 1 166 ? 12.395 5.406 3.406 1.00 93.00 166 GLU A CA 1
ATOM 1296 C C . GLU A 1 166 ? 11.952 5.131 1.950 1.00 93.00 166 GLU A C 1
ATOM 1298 O O . GLU A 1 166 ? 12.794 4.969 1.069 1.00 93.00 166 GLU A O 1
ATOM 1303 N N . LEU A 1 167 ? 10.640 5.155 1.668 1.00 92.44 167 LEU A N 1
ATOM 1304 C CA . LEU A 1 167 ? 10.078 4.927 0.332 1.00 92.44 167 LEU A CA 1
ATOM 1305 C C . LEU A 1 167 ? 10.298 6.088 -0.650 1.00 92.44 167 LEU A C 1
ATOM 1307 O O . LEU A 1 167 ? 10.436 5.836 -1.842 1.00 92.44 167 LEU A O 1
ATOM 1311 N N . GLU A 1 168 ? 10.367 7.337 -0.181 1.00 91.25 168 GLU A N 1
ATOM 1312 C CA . GLU A 1 168 ? 10.668 8.509 -1.026 1.00 91.25 168 GLU A CA 1
ATOM 1313 C C . GLU A 1 168 ? 12.121 8.552 -1.538 1.00 91.25 168 GLU A C 1
ATOM 1315 O O . GLU A 1 168 ? 12.432 9.334 -2.437 1.00 91.25 168 GLU A O 1
ATOM 1320 N N . ASN A 1 169 ? 13.002 7.712 -0.982 1.00 90.44 169 ASN A N 1
ATOM 1321 C CA . ASN A 1 169 ? 14.417 7.611 -1.347 1.00 90.44 169 ASN A CA 1
ATOM 1322 C C . ASN A 1 169 ? 14.732 6.406 -2.261 1.00 90.44 169 ASN A C 1
ATOM 1324 O O . ASN A 1 169 ? 15.900 6.137 -2.545 1.00 90.44 169 ASN A O 1
ATOM 1328 N N . VAL A 1 170 ? 13.724 5.657 -2.725 1.00 93.38 170 VAL A N 1
ATOM 1329 C CA . VAL A 1 170 ? 13.934 4.466 -3.564 1.00 93.38 170 VAL A CA 1
ATOM 1330 C C . VAL A 1 170 ? 14.158 4.862 -5.024 1.00 93.38 170 VAL A C 1
ATOM 1332 O O . VAL A 1 170 ? 13.241 5.300 -5.709 1.00 93.38 170 VAL A O 1
ATOM 1335 N N . ASP A 1 171 ? 15.363 4.652 -5.552 1.00 94.62 171 ASP A N 1
ATOM 1336 C CA . ASP A 1 171 ? 15.639 4.813 -6.985 1.00 94.62 171 ASP A CA 1
ATOM 1337 C C . ASP A 1 171 ? 15.374 3.527 -7.802 1.00 94.62 171 ASP A C 1
ATOM 1339 O O . ASP A 1 171 ? 15.231 2.428 -7.264 1.00 94.62 171 ASP A O 1
ATOM 1343 N N . ALA A 1 172 ? 15.331 3.649 -9.134 1.00 94.56 172 ALA A N 1
ATOM 1344 C CA . ALA A 1 172 ? 15.030 2.542 -10.053 1.00 94.56 172 ALA A CA 1
ATOM 1345 C C . ALA A 1 172 ? 16.070 1.397 -10.035 1.00 94.56 172 ALA A C 1
ATOM 1347 O O . ALA A 1 172 ? 15.734 0.247 -10.329 1.00 94.56 172 ALA A O 1
ATOM 1348 N N . THR A 1 173 ? 17.323 1.694 -9.688 1.00 94.12 173 THR A N 1
ATOM 1349 C CA . THR A 1 173 ? 18.421 0.725 -9.563 1.00 94.12 173 THR A CA 1
ATOM 1350 C C . THR A 1 173 ? 18.316 -0.036 -8.247 1.00 94.12 173 THR A C 1
ATOM 1352 O O . THR A 1 173 ? 18.419 -1.264 -8.247 1.00 94.12 173 THR A O 1
ATOM 1355 N N . SER A 1 174 ? 18.077 0.677 -7.141 1.00 92.88 174 SER A N 1
ATOM 1356 C CA . SER A 1 174 ? 17.812 0.078 -5.827 1.00 92.88 174 SER A CA 1
ATOM 1357 C C . SER A 1 174 ? 16.564 -0.805 -5.873 1.00 92.88 174 SER A C 1
ATOM 1359 O O . SER A 1 174 ? 16.613 -1.963 -5.463 1.00 92.88 174 SER A O 1
ATOM 1361 N N . LEU A 1 175 ? 15.481 -0.311 -6.483 1.00 94.06 175 LEU A N 1
ATOM 1362 C CA . LEU A 1 175 ? 14.244 -1.060 -6.686 1.00 94.06 175 LEU A CA 1
ATOM 1363 C C . LEU A 1 175 ? 14.481 -2.370 -7.448 1.00 94.06 175 LEU A C 1
ATOM 1365 O O . LEU A 1 175 ? 14.031 -3.414 -6.990 1.00 94.06 175 LEU A O 1
ATOM 1369 N N . ARG A 1 176 ? 15.218 -2.351 -8.572 1.00 94.88 176 ARG A N 1
ATOM 1370 C CA . ARG A 1 176 ? 15.523 -3.583 -9.325 1.00 94.88 176 ARG A CA 1
ATOM 1371 C C . ARG A 1 176 ? 16.318 -4.586 -8.492 1.00 94.88 176 ARG A C 1
ATOM 1373 O O . ARG A 1 176 ? 15.994 -5.766 -8.504 1.00 94.88 176 ARG A O 1
ATOM 1380 N N . LYS A 1 177 ? 17.375 -4.130 -7.815 1.00 94.75 177 LYS A N 1
ATOM 1381 C CA . LYS A 1 177 ? 18.291 -5.014 -7.074 1.00 94.75 177 LYS A CA 1
ATOM 1382 C C . LYS A 1 177 ? 17.638 -5.629 -5.837 1.00 94.75 177 LYS A C 1
ATOM 1384 O O . LYS A 1 177 ? 17.910 -6.781 -5.528 1.00 94.75 177 LYS A O 1
ATOM 1389 N N . ASN A 1 178 ? 16.783 -4.864 -5.159 1.00 94.75 178 ASN A N 1
ATOM 1390 C CA . ASN A 1 178 ? 16.346 -5.155 -3.796 1.00 94.75 178 ASN A CA 1
ATOM 1391 C C . ASN A 1 178 ? 14.833 -5.438 -3.684 1.00 94.75 178 ASN A C 1
ATOM 1393 O O . ASN A 1 178 ? 14.323 -5.545 -2.570 1.00 94.75 178 ASN A O 1
ATOM 1397 N N . PHE A 1 179 ? 14.086 -5.547 -4.797 1.00 95.19 179 PHE A N 1
ATOM 1398 C CA . PHE A 1 179 ? 12.623 -5.716 -4.761 1.00 95.19 179 PHE A CA 1
ATOM 1399 C C . PHE A 1 179 ? 12.173 -6.897 -3.888 1.00 95.19 179 PHE A C 1
ATOM 1401 O O . PHE A 1 179 ? 11.245 -6.745 -3.096 1.00 95.19 179 PHE A O 1
ATOM 1408 N N . LEU A 1 180 ? 12.843 -8.050 -3.994 1.00 93.00 180 LEU A N 1
ATOM 1409 C CA . LEU A 1 180 ? 12.534 -9.240 -3.194 1.00 93.00 180 LEU A CA 1
ATOM 1410 C C . LEU A 1 180 ? 12.622 -8.961 -1.688 1.00 93.00 180 LEU A C 1
ATOM 1412 O O . LEU A 1 180 ? 11.707 -9.317 -0.942 1.00 93.00 180 LEU A O 1
ATOM 1416 N N . ASP A 1 181 ? 13.669 -8.266 -1.247 1.00 92.56 181 ASP A N 1
ATOM 1417 C CA . ASP A 1 181 ? 13.857 -7.892 0.157 1.00 92.56 181 ASP A CA 1
ATOM 1418 C C . ASP A 1 181 ? 12.859 -6.812 0.591 1.00 92.56 181 ASP A C 1
ATOM 1420 O O . ASP A 1 181 ? 12.344 -6.855 1.704 1.00 92.56 181 ASP A O 1
ATOM 1424 N N . MET A 1 182 ? 12.510 -5.873 -0.297 1.00 93.75 182 MET A N 1
ATOM 1425 C CA . MET A 1 182 ? 11.489 -4.848 -0.048 1.00 93.75 182 MET A CA 1
ATOM 1426 C C . MET A 1 182 ? 10.064 -5.431 0.046 1.00 93.75 182 MET A C 1
ATOM 1428 O O . MET A 1 182 ? 9.237 -4.905 0.795 1.00 93.75 182 MET A O 1
ATOM 1432 N N . ALA A 1 183 ? 9.763 -6.497 -0.700 1.00 92.94 183 ALA A N 1
ATOM 1433 C CA . ALA A 1 183 ? 8.430 -7.093 -0.842 1.00 92.94 183 ALA A CA 1
ATOM 1434 C C . ALA A 1 183 ? 8.204 -8.366 0.007 1.00 92.94 183 ALA A C 1
ATOM 1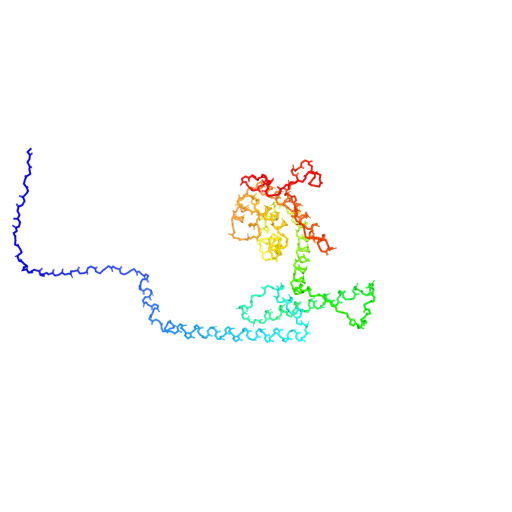436 O O . ALA A 1 183 ? 7.111 -8.945 -0.020 1.00 92.94 183 ALA A O 1
ATOM 1437 N N . SER A 1 184 ? 9.197 -8.798 0.790 1.00 84.00 184 SER A N 1
ATOM 1438 C CA . SER A 1 184 ? 9.140 -9.983 1.659 1.00 84.00 184 SER A CA 1
ATOM 1439 C C . SER A 1 184 ? 9.444 -9.648 3.129 1.00 84.00 184 SER A C 1
ATOM 1441 O O . SER A 1 184 ? 9.794 -8.520 3.462 1.00 84.00 184 SER A O 1
ATOM 1443 N N . GLY A 1 185 ? 9.223 -10.600 4.046 1.00 87.81 185 GLY A N 1
ATOM 1444 C CA . GLY A 1 185 ? 9.565 -10.462 5.472 1.00 87.81 185 GLY A CA 1
ATOM 1445 C C . GLY A 1 185 ? 9.085 -9.161 6.138 1.00 87.81 185 GLY A C 1
ATOM 1446 O O . GLY A 1 185 ? 7.884 -8.894 6.194 1.00 87.81 185 GLY A O 1
ATOM 1447 N N . ASN A 1 186 ? 10.044 -8.373 6.638 1.00 84.69 186 ASN A N 1
ATOM 1448 C CA . ASN A 1 186 ? 9.850 -7.038 7.227 1.00 84.69 186 ASN A CA 1
ATOM 1449 C C . ASN A 1 186 ? 10.226 -5.893 6.259 1.00 84.69 186 ASN A C 1
ATOM 1451 O O . ASN A 1 186 ? 10.430 -4.759 6.696 1.00 84.69 186 ASN A O 1
ATOM 1455 N N . GLY A 1 187 ? 10.344 -6.199 4.966 1.00 88.19 187 GLY A N 1
ATOM 1456 C CA . GLY A 1 187 ? 10.725 -5.284 3.899 1.00 88.19 187 GLY A CA 1
ATOM 1457 C C . GLY A 1 187 ? 9.802 -4.084 3.742 1.00 88.19 187 GLY A C 1
ATOM 1458 O O . GLY A 1 187 ? 8.618 -4.132 4.076 1.00 88.19 187 GLY A O 1
ATOM 1459 N N . LEU A 1 188 ? 10.358 -3.004 3.197 1.00 93.06 188 LEU A N 1
ATOM 1460 C CA . LEU A 1 188 ? 9.737 -1.684 3.105 1.00 93.06 188 LEU A CA 1
ATOM 1461 C C . LEU A 1 188 ? 8.317 -1.693 2.504 1.00 93.06 188 LEU A C 1
ATOM 1463 O O . LEU A 1 188 ? 7.364 -1.237 3.139 1.00 93.06 188 LEU A O 1
ATOM 1467 N N . LEU A 1 189 ? 8.162 -2.254 1.300 1.00 94.31 189 LEU A N 1
ATOM 1468 C CA . LEU A 1 189 ? 6.891 -2.296 0.568 1.00 94.31 189 LEU A CA 1
ATOM 1469 C C . LEU A 1 189 ? 5.883 -3.226 1.252 1.00 94.31 189 LEU A C 1
ATOM 1471 O O . LEU A 1 189 ? 4.697 -2.907 1.351 1.00 94.31 189 LEU A O 1
ATOM 1475 N N . ARG A 1 190 ? 6.344 -4.367 1.775 1.00 93.12 190 ARG A N 1
ATOM 1476 C CA . ARG A 1 190 ? 5.484 -5.306 2.506 1.00 93.12 190 ARG A CA 1
ATOM 1477 C C . ARG A 1 190 ? 4.982 -4.712 3.822 1.00 93.12 190 ARG A C 1
ATOM 1479 O O . ARG A 1 190 ? 3.797 -4.837 4.148 1.00 93.12 190 ARG A O 1
ATOM 1486 N N . LYS A 1 191 ? 5.860 -4.028 4.555 1.00 92.25 191 LYS A N 1
ATOM 1487 C CA . LYS A 1 191 ? 5.537 -3.331 5.801 1.00 92.25 191 LYS A CA 1
ATOM 1488 C C . LYS A 1 191 ? 4.549 -2.194 5.548 1.00 92.25 191 LYS A C 1
ATOM 1490 O O . LYS A 1 191 ? 3.564 -2.102 6.276 1.00 92.25 191 LYS A O 1
ATOM 1495 N N . LEU A 1 192 ? 4.729 -1.418 4.471 1.00 94.44 192 LEU A N 1
ATOM 1496 C CA . LEU A 1 192 ? 3.748 -0.417 4.042 1.00 94.44 192 LEU A CA 1
ATOM 1497 C C . LEU A 1 192 ? 2.357 -1.033 3.865 1.00 94.44 192 LEU A C 1
ATOM 1499 O O . LEU A 1 192 ? 1.397 -0.590 4.491 1.00 94.44 192 LEU A O 1
ATOM 1503 N N . MET A 1 193 ? 2.253 -2.084 3.047 1.00 94.38 193 MET A N 1
ATOM 1504 C CA . MET A 1 193 ? 0.966 -2.725 2.761 1.00 94.38 193 MET A CA 1
ATOM 1505 C C . MET A 1 193 ? 0.331 -3.345 4.008 1.00 94.38 193 MET A C 1
ATOM 1507 O O . MET A 1 193 ? -0.891 -3.339 4.125 1.00 94.38 193 MET A O 1
ATOM 1511 N N . THR A 1 194 ? 1.140 -3.825 4.955 1.00 89.00 194 THR A N 1
ATOM 1512 C CA . THR A 1 194 ? 0.668 -4.347 6.247 1.00 89.00 194 THR A CA 1
ATOM 1513 C C . THR A 1 194 ? 0.080 -3.237 7.121 1.00 89.00 194 THR A C 1
ATOM 1515 O O . THR A 1 194 ? -1.030 -3.383 7.631 1.00 89.00 194 THR A O 1
ATOM 1518 N N . ASN A 1 195 ? 0.763 -2.095 7.234 1.00 88.25 195 ASN A N 1
ATOM 1519 C CA . ASN A 1 195 ? 0.264 -0.944 7.993 1.00 88.25 195 ASN A CA 1
ATOM 1520 C C . ASN A 1 195 ? -1.034 -0.398 7.375 1.00 88.25 195 ASN A C 1
ATOM 1522 O O . ASN A 1 195 ? -2.028 -0.222 8.073 1.00 88.25 195 ASN A O 1
ATOM 1526 N N . LEU A 1 196 ? -1.078 -0.240 6.048 1.00 90.69 196 LEU A N 1
ATOM 1527 C CA . LEU A 1 196 ? -2.285 0.186 5.327 1.00 90.69 196 LEU A CA 1
ATOM 1528 C C . LEU A 1 196 ? -3.432 -0.840 5.401 1.00 90.69 196 LEU A C 1
ATOM 1530 O O . LEU A 1 196 ? -4.590 -0.484 5.188 1.00 90.69 196 LEU A O 1
ATOM 1534 N N . GLN A 1 197 ? -3.154 -2.115 5.693 1.00 88.19 197 GLN A N 1
ATOM 1535 C CA . GLN A 1 197 ? -4.199 -3.108 5.962 1.00 88.19 197 GLN A CA 1
ATOM 1536 C C . GLN A 1 197 ? -4.820 -2.955 7.355 1.00 88.19 197 GLN A C 1
ATOM 1538 O O . GLN A 1 197 ? -5.999 -3.276 7.497 1.00 88.19 197 GLN A O 1
ATOM 1543 N N . ASN A 1 198 ? -4.098 -2.431 8.353 1.00 83.19 198 ASN A N 1
ATOM 1544 C CA . ASN A 1 198 ? -4.647 -2.230 9.700 1.00 83.19 198 ASN A CA 1
ATOM 1545 C C . ASN A 1 198 ? -5.808 -1.227 9.726 1.00 83.19 198 ASN A C 1
ATOM 1547 O O . ASN A 1 198 ? -6.715 -1.399 10.532 1.00 83.19 198 ASN A O 1
ATOM 1551 N N . LEU A 1 199 ? -5.852 -0.268 8.795 1.00 81.06 199 LEU A N 1
ATOM 1552 C CA . LEU A 1 199 ? -6.976 0.667 8.648 1.00 81.06 199 LEU A CA 1
ATOM 1553 C C . LEU A 1 199 ? -8.313 -0.041 8.354 1.00 81.06 199 LEU A C 1
ATOM 1555 O O . LEU A 1 199 ? -9.348 0.392 8.842 1.00 81.06 199 LEU A O 1
ATOM 1559 N N . ASN A 1 200 ? -8.300 -1.194 7.668 1.00 80.75 200 ASN A N 1
ATOM 1560 C CA . ASN A 1 200 ? -9.512 -2.007 7.454 1.00 80.75 200 ASN A CA 1
ATOM 1561 C C . ASN A 1 200 ? -10.060 -2.624 8.755 1.00 80.75 200 ASN A C 1
ATOM 1563 O O . ASN A 1 200 ? -11.178 -3.128 8.765 1.00 80.75 200 ASN A O 1
ATOM 1567 N N . LYS A 1 201 ? -9.268 -2.641 9.837 1.00 79.06 201 LYS A N 1
ATOM 1568 C CA . LYS A 1 201 ? -9.654 -3.191 11.147 1.00 79.06 201 LYS A CA 1
ATOM 1569 C C . LYS A 1 201 ? -10.276 -2.136 12.072 1.00 79.06 201 LYS A C 1
ATOM 1571 O O . LYS A 1 201 ? -10.608 -2.476 13.203 1.00 79.06 201 LYS A O 1
ATOM 1576 N N . ILE A 1 202 ? -10.404 -0.890 11.609 1.00 77.69 202 ILE A N 1
ATOM 1577 C CA . ILE A 1 202 ? -10.966 0.249 12.344 1.00 77.69 202 ILE A CA 1
ATOM 1578 C C . ILE A 1 202 ? -12.220 0.702 11.572 1.00 77.69 202 ILE A C 1
ATOM 1580 O O . ILE A 1 202 ? -12.090 1.466 10.613 1.00 77.69 202 ILE A O 1
ATOM 1584 N N . PRO A 1 203 ? -13.426 0.194 11.905 1.00 74.19 203 PRO A N 1
ATOM 1585 C CA . PRO A 1 203 ? -14.658 0.480 11.157 1.00 74.19 203 PRO A CA 1
ATOM 1586 C C . PRO A 1 203 ? -14.973 1.973 11.008 1.00 74.19 203 PRO A C 1
ATOM 1588 O O . PRO A 1 203 ? -15.523 2.401 9.994 1.00 74.19 203 PRO A O 1
ATOM 1591 N N . GLU A 1 204 ? -14.593 2.765 12.006 1.00 76.19 204 GLU A N 1
ATOM 1592 C CA . GLU A 1 204 ? -14.780 4.210 12.071 1.00 76.19 204 GLU A CA 1
ATOM 1593 C C . GLU A 1 204 ? -13.942 4.928 10.999 1.00 76.19 204 GLU A C 1
ATOM 1595 O O . GLU A 1 204 ? -14.388 5.916 10.417 1.00 76.19 204 GLU A O 1
ATOM 1600 N N . ALA A 1 205 ? -12.762 4.396 10.660 1.00 81.94 205 ALA A N 1
ATOM 1601 C CA . ALA A 1 205 ? -11.812 4.979 9.709 1.00 81.94 205 ALA A CA 1
ATOM 1602 C C . ALA A 1 205 ? -12.198 4.772 8.230 1.00 81.94 205 ALA A C 1
ATOM 1604 O O . ALA A 1 205 ? -11.334 4.777 7.349 1.00 81.94 205 ALA A O 1
ATOM 1605 N N . LYS A 1 206 ? -13.493 4.600 7.929 1.00 87.25 206 LYS A N 1
ATOM 1606 C CA . LYS A 1 206 ? -13.999 4.273 6.588 1.00 87.25 206 LYS A CA 1
ATOM 1607 C C . LYS A 1 206 ? -13.492 5.228 5.501 1.00 87.25 206 LYS A C 1
ATOM 1609 O O . LYS A 1 206 ? -13.003 4.755 4.482 1.00 87.25 206 LYS A O 1
ATOM 1614 N N . GLN A 1 207 ? -13.557 6.546 5.715 1.00 89.69 207 GLN A N 1
ATOM 1615 C CA . GLN A 1 207 ? -13.136 7.527 4.700 1.00 89.69 207 GLN A CA 1
ATOM 1616 C C . GLN A 1 207 ? -11.632 7.425 4.388 1.00 89.69 207 GLN A C 1
ATOM 1618 O O . GLN A 1 207 ? -11.253 7.355 3.217 1.00 89.69 207 GLN A O 1
ATOM 1623 N N . LEU A 1 208 ? -10.789 7.310 5.426 1.00 90.44 208 LEU A N 1
ATOM 1624 C CA . LEU A 1 208 ? -9.349 7.045 5.291 1.00 90.44 208 LEU A CA 1
ATOM 1625 C C . LEU A 1 208 ? -9.091 5.728 4.552 1.00 90.44 208 LEU A C 1
ATOM 1627 O O . LEU A 1 208 ? -8.201 5.648 3.704 1.00 90.44 208 LEU A O 1
ATOM 1631 N N . ASN A 1 209 ? -9.868 4.687 4.852 1.00 91.25 209 ASN A N 1
ATOM 1632 C CA . ASN A 1 209 ? -9.715 3.388 4.214 1.00 91.25 209 ASN A CA 1
ATOM 1633 C C . ASN A 1 209 ? -10.138 3.407 2.734 1.00 91.25 209 ASN A C 1
ATOM 1635 O O . ASN A 1 209 ? -9.467 2.786 1.909 1.00 91.25 209 ASN A O 1
ATOM 1639 N N . ASP A 1 210 ? -11.182 4.154 2.368 1.00 92.06 210 ASP A N 1
ATOM 1640 C CA . ASP A 1 210 ? -11.614 4.353 0.977 1.00 92.06 210 ASP A CA 1
ATOM 1641 C C . ASP A 1 210 ? -10.572 5.177 0.176 1.00 92.06 210 ASP A C 1
ATOM 1643 O O . ASP A 1 210 ? -10.283 4.869 -0.990 1.00 92.06 210 ASP A O 1
ATOM 1647 N N . TYR A 1 211 ? -9.929 6.165 0.816 1.00 94.19 211 TYR A N 1
ATOM 1648 C CA . TYR A 1 211 ? -8.822 6.958 0.253 1.00 94.19 211 TYR A CA 1
ATOM 1649 C C . TYR A 1 211 ? -7.594 6.076 -0.016 1.00 94.19 211 TYR A C 1
ATOM 1651 O O . TYR A 1 211 ? -7.106 5.972 -1.146 1.00 94.19 211 TYR A O 1
ATOM 1659 N N . VAL A 1 212 ? -7.150 5.334 1.004 1.00 94.38 212 VAL A N 1
ATOM 1660 C CA . VAL A 1 212 ? -6.046 4.365 0.911 1.00 94.38 212 VAL A CA 1
ATOM 1661 C C . VAL A 1 212 ? -6.354 3.254 -0.095 1.00 94.38 212 VAL A C 1
ATOM 1663 O O . VAL A 1 212 ? -5.460 2.804 -0.813 1.00 94.38 212 VAL A O 1
ATOM 1666 N N . THR A 1 213 ? -7.612 2.828 -0.208 1.00 94.62 213 THR A N 1
ATOM 1667 C CA . THR A 1 213 ? -8.055 1.850 -1.212 1.00 94.62 213 THR A CA 1
ATOM 1668 C C . THR A 1 213 ? -7.984 2.414 -2.629 1.00 94.62 213 THR A C 1
ATOM 1670 O O . THR A 1 213 ? -7.605 1.683 -3.545 1.00 94.62 213 THR A O 1
ATOM 1673 N N . THR A 1 214 ? -8.259 3.706 -2.827 1.00 95.00 214 THR A N 1
ATOM 1674 C CA . THR A 1 214 ? -8.024 4.373 -4.117 1.00 95.00 214 THR A CA 1
ATOM 1675 C C . THR A 1 214 ? -6.531 4.354 -4.462 1.00 95.00 214 THR A C 1
ATOM 1677 O O . THR A 1 214 ? -6.165 3.819 -5.508 1.00 95.00 214 THR A O 1
ATOM 1680 N N . LEU A 1 215 ? -5.653 4.788 -3.548 1.00 96.44 215 LEU A N 1
ATOM 1681 C CA . LEU A 1 215 ? -4.196 4.772 -3.763 1.00 96.44 215 LEU A CA 1
ATOM 1682 C C . LEU A 1 215 ? -3.637 3.360 -4.040 1.00 96.44 215 LEU A C 1
ATOM 1684 O O . LEU A 1 215 ? -2.824 3.167 -4.942 1.00 96.44 215 LEU A O 1
ATOM 1688 N N . LYS A 1 216 ? -4.107 2.341 -3.310 1.00 96.25 216 LYS A N 1
ATOM 1689 C CA . LYS A 1 216 ? -3.709 0.927 -3.479 1.00 96.25 216 LYS A CA 1
ATOM 1690 C C . LYS A 1 216 ? -4.118 0.308 -4.819 1.00 96.25 216 LYS A C 1
ATOM 1692 O O . LYS A 1 216 ? -3.572 -0.743 -5.177 1.00 96.25 216 LYS A O 1
ATOM 1697 N N . ASN A 1 217 ? -5.079 0.903 -5.527 1.00 96.19 217 ASN A N 1
ATOM 1698 C CA . ASN A 1 217 ? -5.586 0.401 -6.802 1.00 96.19 217 ASN A CA 1
ATOM 1699 C C . ASN A 1 217 ? -4.957 1.071 -8.034 1.00 96.19 217 ASN A C 1
ATOM 1701 O O . ASN A 1 217 ? -5.128 0.532 -9.125 1.00 96.19 217 ASN A O 1
ATOM 1705 N N . ILE A 1 218 ? -4.190 2.157 -7.869 1.00 96.56 218 ILE A N 1
ATOM 1706 C CA . ILE A 1 218 ? -3.427 2.792 -8.957 1.00 96.56 218 ILE A CA 1
ATOM 1707 C C . ILE A 1 218 ? -2.489 1.764 -9.606 1.00 96.56 218 ILE A C 1
ATOM 1709 O O . ILE A 1 218 ? -1.760 1.047 -8.913 1.00 96.56 218 ILE A O 1
ATOM 1713 N N . GLN A 1 219 ? -2.484 1.702 -10.936 1.00 96.81 219 GLN A N 1
ATOM 1714 C CA . GLN A 1 219 ? -1.598 0.843 -11.710 1.00 96.81 219 GLN A CA 1
ATOM 1715 C C . GLN A 1 219 ? -0.192 1.444 -11.829 1.00 96.81 219 GLN A C 1
ATOM 1717 O O . GLN A 1 219 ? 0.009 2.596 -12.232 1.00 96.81 219 GLN A O 1
ATOM 1722 N N . ILE A 1 220 ? 0.803 0.615 -11.523 1.00 96.19 220 ILE A N 1
ATOM 1723 C CA . ILE A 1 220 ? 2.228 0.921 -11.599 1.00 96.19 220 ILE A CA 1
ATOM 1724 C C . ILE A 1 220 ? 2.915 -0.247 -12.313 1.00 96.19 220 ILE A C 1
ATOM 1726 O O . ILE A 1 220 ? 2.962 -1.366 -11.798 1.00 96.19 220 ILE A O 1
ATOM 1730 N N . GLY A 1 221 ? 3.422 0.002 -13.523 1.00 93.94 221 GLY A N 1
ATOM 1731 C CA . GLY A 1 221 ? 3.926 -1.062 -14.393 1.00 93.94 221 GLY A CA 1
ATOM 1732 C C . GLY A 1 221 ? 2.838 -2.098 -14.702 1.00 93.94 221 GLY A C 1
ATOM 1733 O O . GLY A 1 221 ? 1.709 -1.749 -15.058 1.00 93.94 221 GLY A O 1
ATOM 1734 N N . ALA A 1 222 ? 3.167 -3.379 -14.529 1.00 91.25 222 ALA A N 1
ATOM 1735 C CA . ALA A 1 222 ? 2.257 -4.499 -14.783 1.00 91.25 222 ALA A CA 1
ATOM 1736 C C . ALA A 1 222 ? 1.306 -4.863 -13.618 1.00 91.25 222 ALA A C 1
ATOM 1738 O O . ALA A 1 222 ? 0.618 -5.879 -13.704 1.00 91.25 222 ALA A O 1
ATOM 1739 N N . GLY A 1 223 ? 1.261 -4.091 -12.524 1.00 94.50 223 GLY A N 1
ATOM 1740 C CA . GLY A 1 223 ? 0.427 -4.413 -11.358 1.00 94.50 223 GLY A CA 1
ATOM 1741 C C . GLY A 1 223 ? -0.164 -3.193 -10.653 1.00 94.50 223 GLY A C 1
ATOM 1742 O O . GLY A 1 223 ? 0.300 -2.069 -10.820 1.00 94.50 223 GLY A O 1
ATOM 1743 N N . ARG A 1 224 ? -1.193 -3.406 -9.829 1.00 96.94 224 ARG A N 1
ATOM 1744 C CA . ARG A 1 224 ? -1.713 -2.370 -8.916 1.00 96.94 224 ARG A CA 1
ATOM 1745 C C . ARG A 1 224 ? -0.727 -2.144 -7.777 1.00 96.94 224 ARG A C 1
ATOM 1747 O O . ARG A 1 224 ? -0.087 -3.102 -7.352 1.00 96.94 224 ARG A O 1
ATOM 1754 N N . PHE A 1 225 ? -0.656 -0.934 -7.220 1.00 97.44 225 PHE A N 1
ATOM 1755 C CA . PHE A 1 225 ? 0.264 -0.600 -6.123 1.00 97.44 225 PHE A CA 1
ATOM 1756 C C . PHE A 1 225 ? 0.202 -1.606 -4.959 1.00 97.44 225 PHE A C 1
ATOM 1758 O O . PHE A 1 225 ? 1.233 -2.051 -4.467 1.00 97.44 225 PHE A O 1
ATOM 1765 N N . SER A 1 226 ? -0.995 -2.072 -4.596 1.00 96.06 226 SER A N 1
ATOM 1766 C CA . SER A 1 226 ? -1.211 -3.139 -3.600 1.00 96.06 226 SER A CA 1
ATOM 1767 C C . SER A 1 226 ? -0.421 -4.441 -3.825 1.00 96.06 226 SER A C 1
ATOM 1769 O O . SER A 1 226 ? -0.116 -5.129 -2.853 1.00 96.06 226 SER A O 1
ATOM 1771 N N . GLN A 1 227 ? -0.063 -4.781 -5.066 1.00 95.75 227 GLN A N 1
ATOM 1772 C CA . GLN A 1 227 ? 0.696 -5.991 -5.418 1.00 95.75 227 GLN A CA 1
ATOM 1773 C C . GLN A 1 227 ? 2.217 -5.829 -5.243 1.00 95.75 227 GLN A C 1
ATOM 1775 O O . GLN A 1 227 ? 2.951 -6.812 -5.313 1.00 95.75 227 GLN A O 1
ATOM 1780 N N . TRP A 1 228 ? 2.705 -4.610 -4.993 1.00 95.69 228 TRP A N 1
ATOM 1781 C CA . TRP A 1 228 ? 4.133 -4.327 -4.805 1.00 95.69 228 TRP A CA 1
ATOM 1782 C C . TRP A 1 228 ? 4.660 -4.738 -3.420 1.00 95.69 228 TRP A C 1
ATOM 1784 O O . TRP A 1 228 ? 5.865 -4.843 -3.230 1.00 95.69 228 TRP A O 1
ATOM 1794 N N . GLY A 1 229 ? 3.777 -5.026 -2.456 1.00 93.12 229 GLY A N 1
ATOM 1795 C CA . GLY A 1 229 ? 4.141 -5.573 -1.140 1.00 93.12 229 GLY A CA 1
ATOM 1796 C C . GLY A 1 229 ? 4.265 -7.104 -1.087 1.00 93.12 229 GLY A C 1
ATOM 1797 O O . GLY A 1 229 ? 4.182 -7.676 0.004 1.00 93.12 229 GLY A O 1
ATOM 1798 N N . THR A 1 230 ? 4.383 -7.775 -2.240 1.00 90.12 230 THR A N 1
ATOM 1799 C CA . THR A 1 230 ? 4.437 -9.244 -2.358 1.00 90.12 230 THR A CA 1
ATOM 1800 C C . THR A 1 230 ? 5.390 -9.722 -3.457 1.00 90.12 230 THR A C 1
ATOM 1802 O O . THR A 1 230 ? 5.312 -9.246 -4.588 1.00 90.12 230 THR A O 1
ATOM 1805 N N . CYS A 1 231 ? 6.218 -10.720 -3.140 1.00 88.50 231 CYS A N 1
ATOM 1806 C CA . CYS A 1 231 ? 7.050 -11.476 -4.085 1.00 88.50 231 CYS A CA 1
ATOM 1807 C C . CYS A 1 231 ? 6.281 -12.627 -4.786 1.00 88.50 231 CYS A C 1
ATOM 1809 O O . CYS A 1 231 ? 5.144 -12.942 -4.427 1.00 88.50 231 CYS A O 1
ATOM 1811 N N . GLY A 1 232 ? 6.879 -13.242 -5.813 1.00 85.00 232 GLY A N 1
ATOM 1812 C CA . GLY A 1 232 ? 6.331 -14.313 -6.669 1.00 85.00 232 GLY A CA 1
ATOM 1813 C C . GLY A 1 232 ? 5.260 -13.871 -7.688 1.00 85.00 232 GLY A C 1
ATOM 1814 O O . GLY A 1 232 ? 4.784 -14.664 -8.514 1.00 85.00 232 GLY A O 1
ATOM 1815 N N . GLY A 1 233 ? 4.851 -12.601 -7.623 1.00 90.38 233 GLY A N 1
ATOM 1816 C CA . GLY A 1 233 ? 3.720 -12.038 -8.359 1.00 90.38 233 GLY A CA 1
ATOM 1817 C C . GLY A 1 233 ? 4.038 -11.530 -9.770 1.00 90.38 233 GLY A C 1
ATOM 1818 O O . GLY A 1 233 ? 5.098 -11.775 -10.340 1.00 90.38 233 GLY A O 1
ATOM 1819 N N . VAL A 1 234 ? 3.082 -10.786 -10.337 1.00 93.31 234 VAL A N 1
ATOM 1820 C CA . VAL A 1 234 ? 3.223 -10.121 -11.648 1.00 93.31 234 VAL A CA 1
ATOM 1821 C C . VAL A 1 234 ? 4.257 -8.989 -11.627 1.00 93.31 234 VAL A C 1
ATOM 1823 O O . VAL A 1 234 ? 4.965 -8.795 -12.610 1.00 93.31 234 VAL A O 1
ATOM 1826 N N . VAL A 1 235 ? 4.376 -8.281 -10.497 1.00 95.50 235 VAL A N 1
ATOM 1827 C CA . VAL A 1 235 ? 5.296 -7.146 -10.321 1.00 95.50 235 VAL A CA 1
ATOM 1828 C C . VAL A 1 235 ? 6.755 -7.594 -10.427 1.00 95.50 235 VAL A C 1
ATOM 1830 O O . VAL A 1 235 ? 7.515 -6.989 -11.170 1.00 95.50 235 VAL A O 1
ATOM 1833 N N . GLU A 1 236 ? 7.125 -8.693 -9.766 1.00 93.88 236 GLU A N 1
ATOM 1834 C CA . GLU A 1 236 ? 8.484 -9.254 -9.788 1.00 93.88 236 GLU A CA 1
ATOM 1835 C C . GLU A 1 236 ? 8.942 -9.590 -11.214 1.00 93.88 236 GLU A C 1
ATOM 1837 O O . GLU A 1 236 ? 9.903 -9.015 -11.718 1.00 93.88 236 GLU A O 1
ATOM 1842 N N . ARG A 1 237 ? 8.149 -10.406 -11.923 1.00 94.44 237 ARG A N 1
ATOM 1843 C CA . ARG A 1 237 ? 8.418 -10.817 -13.314 1.00 94.44 237 ARG A CA 1
ATOM 1844 C C . ARG A 1 237 ? 8.471 -9.645 -14.295 1.00 94.44 237 ARG A C 1
ATOM 1846 O O . ARG A 1 237 ? 9.017 -9.786 -15.390 1.00 94.44 237 ARG A O 1
ATOM 1853 N N . TRP A 1 238 ? 7.830 -8.528 -13.948 1.00 96.94 238 TRP A N 1
ATOM 1854 C CA . TRP A 1 238 ? 7.898 -7.290 -14.713 1.00 96.94 238 TRP A CA 1
ATOM 1855 C C . TRP A 1 238 ? 9.167 -6.501 -14.380 1.00 96.94 238 TRP A C 1
ATOM 1857 O O . TRP A 1 238 ? 9.829 -6.061 -15.311 1.00 96.94 238 TRP A O 1
ATOM 1867 N N . ILE A 1 239 ? 9.572 -6.386 -13.110 1.00 95.19 239 ILE A N 1
ATOM 1868 C CA . ILE A 1 239 ? 10.817 -5.706 -12.702 1.00 95.19 239 ILE A CA 1
ATOM 1869 C C . ILE A 1 239 ? 12.051 -6.336 -13.365 1.00 95.19 239 ILE A C 1
ATOM 1871 O O . ILE A 1 239 ? 12.924 -5.600 -13.835 1.00 95.19 239 ILE A O 1
ATOM 1875 N N . ASP A 1 240 ? 12.090 -7.667 -13.481 1.00 91.50 240 ASP A N 1
ATOM 1876 C CA . ASP A 1 240 ? 13.167 -8.399 -14.166 1.00 91.50 240 ASP A CA 1
ATOM 1877 C C . ASP A 1 240 ? 13.369 -7.934 -15.620 1.00 91.50 240 ASP A C 1
ATOM 1879 O O . ASP A 1 240 ? 14.498 -7.832 -16.108 1.00 91.50 240 ASP A O 1
ATOM 1883 N N . LYS A 1 241 ? 12.260 -7.647 -16.318 1.00 94.62 241 LYS A N 1
ATOM 1884 C CA . LYS A 1 241 ? 12.204 -7.427 -17.775 1.00 94.62 241 LYS A CA 1
ATOM 1885 C C . LYS A 1 241 ? 11.990 -5.974 -18.190 1.00 94.62 241 LYS A C 1
ATOM 1887 O O . LYS A 1 241 ? 12.242 -5.646 -19.346 1.00 94.62 241 LYS A O 1
ATOM 1892 N N . ALA A 1 242 ? 11.518 -5.126 -17.282 1.00 96.25 242 ALA A N 1
ATOM 1893 C CA . ALA A 1 242 ? 11.271 -3.715 -17.531 1.00 96.25 242 ALA A CA 1
ATOM 1894 C C . ALA A 1 242 ? 12.550 -3.018 -18.010 1.00 96.25 242 ALA A C 1
ATOM 1896 O O . ALA A 1 242 ? 13.665 -3.376 -17.625 1.00 96.25 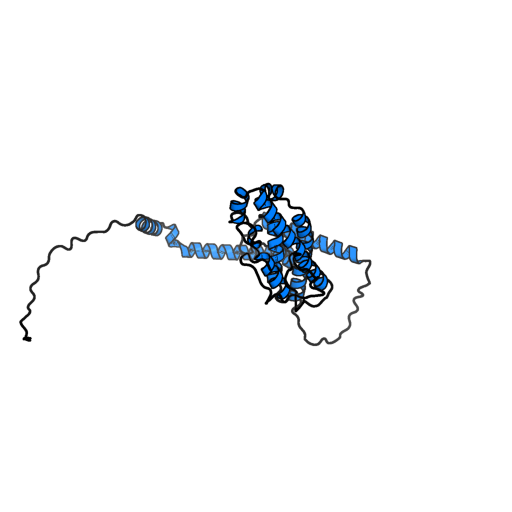242 ALA A O 1
ATOM 1897 N N . SER A 1 243 ? 12.404 -1.970 -18.806 1.00 96.44 243 SER A N 1
ATOM 1898 C CA . SER A 1 243 ? 13.487 -1.036 -19.103 1.00 96.44 243 SER A CA 1
ATOM 1899 C C . SER A 1 243 ? 13.802 -0.131 -17.902 1.00 96.44 243 SER A C 1
ATOM 1901 O O . SER A 1 243 ? 12.993 0.053 -16.988 1.00 96.44 243 SER A O 1
ATOM 1903 N N . THR A 1 244 ? 14.974 0.511 -17.910 1.00 95.06 244 THR A N 1
ATOM 1904 C CA . THR A 1 244 ? 15.312 1.561 -16.929 1.00 95.06 244 THR A CA 1
ATOM 1905 C C . THR A 1 244 ? 14.298 2.710 -16.960 1.00 95.06 244 THR A C 1
ATOM 1907 O O . THR A 1 244 ? 13.958 3.259 -15.911 1.00 95.06 244 THR A O 1
ATOM 1910 N N . HIS A 1 245 ? 13.770 3.047 -18.144 1.00 96.06 245 HIS A N 1
ATOM 1911 C CA . HIS A 1 245 ? 12.744 4.078 -18.300 1.00 96.06 245 HIS A CA 1
ATOM 1912 C C . HIS A 1 245 ? 11.450 3.690 -17.574 1.00 96.06 245 HIS A C 1
ATOM 1914 O O . HIS A 1 245 ? 10.948 4.461 -16.758 1.00 96.06 245 HIS A O 1
ATOM 1920 N N . GLU A 1 246 ? 10.945 2.479 -17.809 1.00 96.69 246 GLU A N 1
ATOM 1921 C CA . GLU A 1 246 ? 9.741 1.957 -17.155 1.00 96.69 246 GLU A CA 1
ATOM 1922 C C . GLU A 1 246 ? 9.873 1.900 -15.629 1.00 96.69 246 GLU A C 1
ATOM 1924 O O . GLU A 1 246 ? 8.973 2.359 -14.922 1.00 96.69 246 GLU A O 1
ATOM 1929 N N . LEU A 1 247 ? 11.009 1.421 -15.106 1.00 96.88 247 LEU A N 1
ATOM 1930 C CA . LEU A 1 247 ? 11.271 1.441 -13.662 1.00 96.88 247 LEU A CA 1
ATOM 1931 C C . LEU A 1 247 ? 11.331 2.868 -13.105 1.00 96.88 247 LEU A C 1
ATOM 1933 O O . LEU A 1 247 ? 10.799 3.125 -12.029 1.00 96.88 247 LEU A O 1
ATOM 1937 N N . THR A 1 248 ? 11.916 3.816 -13.842 1.00 96.69 248 THR A N 1
ATOM 1938 C CA . THR A 1 248 ? 11.955 5.231 -13.432 1.00 96.69 248 THR A CA 1
ATOM 1939 C C . THR A 1 248 ? 10.550 5.834 -13.359 1.00 96.69 248 THR A C 1
ATOM 1941 O O . THR A 1 248 ? 10.254 6.586 -12.430 1.00 96.69 248 THR A O 1
ATOM 1944 N N . GLN A 1 249 ? 9.651 5.494 -14.290 1.00 95.69 249 GLN A N 1
ATOM 1945 C CA . GLN A 1 249 ? 8.253 5.940 -14.226 1.00 95.69 249 GLN A CA 1
ATOM 1946 C C . GLN A 1 249 ? 7.486 5.260 -13.082 1.00 95.69 249 GLN A C 1
ATOM 1948 O O . GLN A 1 249 ? 6.711 5.921 -12.389 1.00 95.69 249 GLN A O 1
ATOM 1953 N N . ALA A 1 250 ? 7.732 3.970 -12.829 1.00 96.38 250 ALA A N 1
ATOM 1954 C CA . ALA A 1 250 ? 7.147 3.265 -11.691 1.00 96.38 250 ALA A CA 1
ATOM 1955 C C . ALA A 1 250 ? 7.564 3.889 -10.350 1.00 96.38 250 ALA A C 1
ATOM 1957 O O . ALA A 1 250 ? 6.702 4.188 -9.527 1.00 96.38 250 ALA A O 1
ATOM 1958 N N . VAL A 1 251 ? 8.856 4.180 -10.169 1.00 96.38 251 VAL A N 1
ATOM 1959 C CA . VAL A 1 251 ? 9.387 4.901 -8.999 1.00 96.38 251 VAL A CA 1
ATOM 1960 C C . VAL A 1 251 ? 8.720 6.267 -8.830 1.00 96.38 251 VAL A C 1
ATOM 1962 O O . VAL A 1 251 ? 8.258 6.586 -7.739 1.00 96.38 251 VAL A O 1
ATOM 1965 N N . LYS A 1 252 ? 8.568 7.055 -9.905 1.00 95.12 252 LYS A N 1
ATOM 1966 C CA . LYS A 1 252 ? 7.850 8.343 -9.840 1.00 95.12 252 LYS A CA 1
ATOM 1967 C C . LYS A 1 252 ? 6.403 8.185 -9.360 1.00 95.12 252 LYS A C 1
ATOM 1969 O O . LYS A 1 252 ? 5.974 8.960 -8.506 1.00 95.12 252 LYS A O 1
ATOM 1974 N N . LYS A 1 253 ? 5.665 7.179 -9.853 1.00 95.06 253 LYS A N 1
ATOM 1975 C CA . LYS A 1 253 ? 4.306 6.870 -9.366 1.00 95.06 253 LYS A CA 1
ATOM 1976 C C . LYS A 1 253 ? 4.312 6.468 -7.882 1.00 95.06 253 LYS A C 1
ATOM 1978 O O . LYS A 1 253 ? 3.486 6.967 -7.123 1.00 95.06 253 LYS A O 1
ATOM 1983 N N . ILE A 1 254 ? 5.263 5.632 -7.454 1.00 96.06 254 ILE A N 1
ATOM 1984 C CA . ILE A 1 254 ? 5.433 5.220 -6.048 1.00 96.06 254 ILE A CA 1
ATOM 1985 C C . ILE A 1 254 ? 5.710 6.435 -5.148 1.00 96.06 254 ILE A C 1
ATOM 1987 O O . ILE A 1 254 ? 5.064 6.575 -4.114 1.00 96.06 254 ILE A O 1
ATOM 1991 N N . HIS A 1 255 ? 6.592 7.352 -5.556 1.00 95.25 255 HIS A N 1
ATOM 1992 C CA . HIS A 1 255 ? 6.878 8.588 -4.816 1.00 95.25 255 HIS A CA 1
ATOM 1993 C C . HIS A 1 255 ? 5.666 9.530 -4.747 1.00 95.25 255 HIS A C 1
ATOM 1995 O O . HIS A 1 255 ? 5.433 10.145 -3.709 1.00 95.25 255 HIS A O 1
ATOM 2001 N N . GLY A 1 256 ? 4.868 9.629 -5.816 1.00 94.31 256 GLY A N 1
ATOM 2002 C CA . GLY A 1 256 ? 3.606 10.379 -5.799 1.00 94.31 256 GLY A CA 1
ATOM 2003 C C . GLY A 1 256 ? 2.618 9.832 -4.764 1.00 94.31 256 GLY A C 1
ATOM 2004 O O . GLY A 1 256 ? 2.047 10.593 -3.986 1.00 94.31 256 GLY A O 1
ATOM 2005 N N . ILE A 1 257 ? 2.485 8.505 -4.684 1.00 95.56 257 ILE A N 1
ATOM 2006 C CA . ILE A 1 257 ? 1.634 7.850 -3.681 1.00 95.56 257 ILE A CA 1
ATOM 2007 C C . ILE A 1 257 ? 2.216 7.996 -2.269 1.00 95.56 257 ILE A C 1
ATOM 2009 O O . ILE A 1 257 ? 1.466 8.282 -1.341 1.00 95.56 257 ILE A O 1
ATOM 2013 N N . ALA A 1 258 ? 3.533 7.857 -2.085 1.00 95.00 258 ALA A N 1
ATOM 2014 C CA . ALA A 1 258 ? 4.189 8.055 -0.789 1.00 95.00 258 ALA A CA 1
ATOM 2015 C C . ALA A 1 258 ? 3.933 9.464 -0.221 1.00 95.00 258 ALA A C 1
ATOM 2017 O O . ALA A 1 258 ? 3.679 9.607 0.974 1.00 95.00 258 ALA A O 1
ATOM 2018 N N . LYS A 1 259 ? 3.910 10.488 -1.086 1.00 94.56 259 LYS A N 1
ATOM 2019 C CA . LYS A 1 259 ? 3.542 11.863 -0.716 1.00 94.56 259 LYS A CA 1
ATOM 2020 C C . LYS A 1 259 ? 2.075 11.993 -0.308 1.00 94.56 259 LYS A C 1
ATOM 2022 O O . LYS A 1 259 ? 1.811 12.548 0.751 1.00 94.56 259 LYS A O 1
ATOM 2027 N N . GLU A 1 260 ? 1.133 11.451 -1.082 1.00 94.25 260 GLU A N 1
ATOM 2028 C CA . GLU A 1 260 ? -0.297 11.456 -0.708 1.00 94.25 260 GLU A CA 1
ATOM 2029 C C . GLU A 1 260 ? -0.560 10.684 0.598 1.00 94.25 260 GLU A C 1
ATOM 2031 O O . GLU A 1 260 ? -1.396 11.088 1.402 1.00 94.25 260 GLU A O 1
ATOM 2036 N N . LEU A 1 261 ? 0.194 9.616 0.882 1.00 94.81 261 LEU A N 1
ATOM 2037 C CA . LEU A 1 261 ? 0.069 8.869 2.138 1.00 94.81 261 LEU A CA 1
ATOM 2038 C C . LEU A 1 261 ? 0.440 9.690 3.386 1.00 94.81 261 LEU A C 1
ATOM 2040 O O . LEU A 1 261 ? -0.028 9.349 4.471 1.00 94.81 261 LEU A O 1
ATOM 2044 N N . LYS A 1 262 ? 1.180 10.802 3.256 1.00 93.94 262 LYS A N 1
ATOM 2045 C CA . LYS A 1 262 ? 1.405 11.740 4.373 1.00 93.94 262 LYS A CA 1
ATOM 2046 C C . LYS A 1 262 ? 0.109 12.407 4.840 1.00 93.94 262 LYS A C 1
ATOM 2048 O O . LYS A 1 262 ? -0.020 12.677 6.029 1.00 93.94 262 LYS A O 1
ATOM 2053 N N . ASN A 1 263 ? -0.873 12.592 3.951 1.00 92.19 263 ASN A N 1
ATOM 2054 C CA . ASN A 1 263 ? -2.204 13.078 4.331 1.00 92.19 263 ASN A CA 1
ATOM 2055 C C . ASN A 1 263 ? -2.905 12.081 5.268 1.00 92.19 263 ASN A C 1
ATOM 2057 O O . ASN A 1 263 ? -3.545 12.482 6.233 1.00 92.19 263 ASN A O 1
ATOM 2061 N N . VAL A 1 264 ? -2.743 10.775 5.018 1.00 91.81 264 VAL A N 1
ATOM 2062 C CA . VAL A 1 264 ? -3.303 9.720 5.878 1.00 91.81 264 VAL A CA 1
ATOM 2063 C C . VAL A 1 264 ? -2.651 9.757 7.253 1.00 91.81 264 VAL A C 1
ATOM 2065 O O . VAL A 1 264 ? -3.366 9.730 8.249 1.00 91.81 264 VAL A O 1
ATOM 2068 N N . THR A 1 265 ? -1.319 9.865 7.330 1.00 90.69 265 THR A N 1
ATOM 2069 C CA . THR A 1 265 ? -0.640 9.971 8.628 1.00 90.69 265 THR A CA 1
ATOM 2070 C C . THR A 1 265 ? -1.070 11.224 9.391 1.00 90.69 265 THR A C 1
ATOM 2072 O O . THR A 1 265 ? -1.415 11.111 10.560 1.00 90.69 265 THR A O 1
ATOM 2075 N N . ALA A 1 266 ? -1.157 12.382 8.729 1.00 90.62 266 ALA A N 1
ATOM 2076 C CA . ALA A 1 266 ? -1.583 13.629 9.365 1.00 90.62 266 ALA A CA 1
ATOM 2077 C C . ALA A 1 266 ? -3.023 13.574 9.916 1.00 90.62 266 ALA A C 1
ATOM 2079 O O . ALA A 1 266 ? -3.300 14.162 10.959 1.00 90.62 266 ALA A O 1
ATOM 2080 N N . GLU A 1 267 ? -3.953 12.866 9.260 1.00 89.88 267 GLU A N 1
ATOM 2081 C CA . GLU A 1 267 ? -5.288 12.631 9.834 1.00 89.88 267 GLU A CA 1
ATOM 2082 C C . GLU A 1 267 ? -5.248 11.649 11.015 1.00 89.88 267 GLU A C 1
ATOM 2084 O O . GLU A 1 267 ? -5.917 11.877 12.021 1.00 89.88 267 GLU A O 1
ATOM 2089 N N . LEU A 1 268 ? -4.435 10.589 10.944 1.00 87.31 268 LEU A N 1
ATOM 2090 C CA . LEU A 1 268 ? -4.267 9.642 12.053 1.00 87.31 268 LEU A CA 1
ATOM 2091 C C . LEU A 1 268 ? -3.642 10.300 13.296 1.00 87.31 268 LEU A C 1
ATOM 2093 O O . LEU A 1 268 ? -4.099 10.042 14.405 1.00 87.31 268 LEU A O 1
ATOM 2097 N N . GLU A 1 269 ? -2.659 11.184 13.121 1.00 87.31 269 GLU A N 1
ATOM 2098 C CA . GLU A 1 269 ? -2.025 11.953 14.203 1.00 87.31 269 GLU A CA 1
ATOM 2099 C C . GLU A 1 269 ? -3.014 12.909 14.889 1.00 87.31 269 GLU A C 1
ATOM 2101 O O . GLU A 1 269 ? -3.018 13.019 16.114 1.00 87.31 269 GLU A O 1
ATOM 2106 N N . LYS A 1 270 ? -3.922 13.548 14.133 1.00 87.06 270 LYS A N 1
ATOM 2107 C CA . LYS A 1 270 ? -5.017 14.343 14.722 1.00 87.06 270 LYS A CA 1
ATOM 2108 C C . LYS A 1 270 ? -5.941 13.480 15.579 1.00 87.06 270 LYS A C 1
ATOM 2110 O O . LYS A 1 270 ? -6.330 13.906 16.663 1.00 87.06 270 LYS A O 1
ATOM 2115 N N . ILE A 1 271 ? -6.296 12.284 15.102 1.00 83.81 271 ILE A N 1
ATOM 2116 C CA . ILE A 1 271 ? -7.152 11.342 15.840 1.00 83.81 271 ILE A CA 1
ATOM 2117 C C . ILE A 1 271 ? -6.446 10.866 17.120 1.00 83.81 271 ILE A C 1
ATOM 2119 O O . ILE A 1 271 ? -7.063 10.838 18.180 1.00 83.81 271 ILE A O 1
ATOM 2123 N N . GLU A 1 272 ? -5.146 10.559 17.056 1.00 80.25 272 GLU A N 1
ATOM 2124 C CA . GLU A 1 272 ? -4.338 10.201 18.233 1.00 80.25 272 GLU A CA 1
ATOM 2125 C C . GLU A 1 272 ? -4.259 11.348 19.258 1.00 80.25 272 GLU A C 1
ATOM 2127 O O . GLU A 1 272 ? -4.323 11.098 20.461 1.00 80.25 272 GLU A O 1
ATOM 2132 N N . ALA A 1 273 ? -4.235 12.603 18.794 1.00 81.75 273 ALA A N 1
ATOM 2133 C CA . ALA A 1 273 ? -4.338 13.805 19.625 1.00 81.75 273 ALA A CA 1
ATOM 2134 C C . ALA A 1 273 ? -5.766 14.116 20.142 1.00 81.75 273 ALA A C 1
ATOM 2136 O O . ALA A 1 273 ? -5.973 15.151 20.778 1.00 81.75 273 ALA A O 1
ATOM 2137 N N . GLY A 1 274 ? -6.753 13.245 19.893 1.00 75.44 274 GLY A N 1
ATOM 2138 C CA . GLY A 1 274 ? -8.125 13.367 20.404 1.00 75.44 274 GLY A CA 1
ATOM 2139 C C . GLY A 1 274 ? -9.137 14.016 19.451 1.00 75.44 274 GLY A C 1
ATOM 2140 O O . GLY A 1 274 ? -10.259 14.311 19.867 1.00 75.44 274 GLY A O 1
ATOM 2141 N N . ALA A 1 275 ? -8.791 14.246 18.180 1.00 80.19 275 ALA A N 1
ATOM 2142 C CA . ALA A 1 275 ? -9.763 14.705 17.188 1.00 80.19 275 ALA A CA 1
ATOM 2143 C C . ALA A 1 275 ? -10.782 13.608 16.829 1.00 80.19 275 ALA A C 1
ATOM 2145 O O . ALA A 1 275 ? -10.483 12.414 16.817 1.00 80.19 275 ALA A O 1
ATOM 2146 N N . SER A 1 276 ? -11.998 14.022 16.469 1.00 81.50 276 SER A N 1
ATOM 2147 C CA . SER A 1 276 ? -13.020 13.102 15.958 1.00 81.50 276 SER A CA 1
ATOM 2148 C C . SER A 1 276 ? -12.619 12.503 14.606 1.00 81.50 276 SER A C 1
ATOM 2150 O O . SER A 1 276 ? -12.097 13.201 13.738 1.00 81.50 276 SER A O 1
ATOM 2152 N N . MET A 1 277 ? -12.935 11.222 14.405 1.00 83.75 277 MET A N 1
ATOM 2153 C CA . MET A 1 277 ? -12.709 10.509 13.143 1.00 83.75 277 MET A CA 1
ATOM 2154 C C . MET A 1 277 ? -13.378 11.247 11.959 1.00 83.75 277 MET A C 1
ATOM 2156 O O . MET A 1 277 ? -14.583 11.525 12.030 1.00 83.75 277 MET A O 1
ATOM 2160 N N . PRO A 1 278 ? -12.652 11.566 10.869 1.00 80.75 278 PRO A N 1
ATOM 2161 C CA . PRO A 1 278 ? -13.167 12.421 9.806 1.00 80.75 278 PRO A CA 1
ATOM 2162 C C . PRO A 1 278 ? -14.287 11.739 9.013 1.00 80.75 278 PRO A C 1
ATOM 2164 O O . PRO A 1 278 ? -14.118 10.674 8.417 1.00 80.75 278 PRO A O 1
ATOM 2167 N N . GLN A 1 279 ? -15.446 12.398 8.981 1.00 80.38 279 GLN A N 1
ATOM 2168 C CA . GLN A 1 279 ? -16.638 11.934 8.261 1.00 80.38 279 GLN A CA 1
ATOM 2169 C C . GLN A 1 279 ? -16.582 12.231 6.756 1.00 80.38 279 GLN A C 1
ATOM 2171 O O . GLN A 1 279 ? -17.306 11.616 5.971 1.00 80.38 279 GLN A O 1
ATOM 2176 N N . THR A 1 280 ? -15.695 13.139 6.346 1.00 82.94 280 THR A N 1
ATOM 2177 C CA . THR A 1 280 ? -15.423 13.519 4.959 1.00 82.94 280 THR A CA 1
ATOM 2178 C C . THR A 1 280 ? -13.916 13.602 4.736 1.00 82.94 280 THR A C 1
ATOM 2180 O O . THR A 1 280 ? -13.172 14.071 5.594 1.00 82.94 280 THR A O 1
ATOM 2183 N N . MET A 1 281 ? -13.459 13.154 3.569 1.00 87.38 281 MET A N 1
ATOM 2184 C CA . MET A 1 281 ? -12.070 13.270 3.130 1.00 87.38 281 MET A CA 1
ATOM 2185 C C . MET A 1 281 ? -12.075 13.693 1.662 1.00 87.38 281 MET A C 1
ATOM 2187 O O . MET A 1 281 ? -12.908 13.212 0.888 1.00 87.38 281 MET A O 1
ATOM 2191 N N . SER A 1 282 ? -11.184 14.612 1.282 1.00 92.00 282 SER A N 1
ATOM 2192 C CA . SER A 1 282 ? -11.013 14.934 -0.136 1.00 92.00 282 SER A CA 1
ATOM 2193 C C . SER A 1 282 ? -10.291 13.800 -0.852 1.00 92.00 282 SER A C 1
ATOM 2195 O O . SER A 1 282 ? -9.401 13.168 -0.286 1.00 92.00 282 SER A O 1
ATOM 2197 N N . GLY A 1 283 ? -10.668 13.566 -2.105 1.00 92.25 283 GLY A N 1
ATOM 2198 C CA . GLY A 1 283 ? -10.016 12.581 -2.954 1.00 92.25 283 GLY A CA 1
ATOM 2199 C C . GLY A 1 283 ? -8.523 12.882 -3.186 1.00 92.25 283 GLY A C 1
ATOM 2200 O O . GLY A 1 283 ? -8.120 14.050 -3.145 1.00 92.25 283 GLY A O 1
ATOM 2201 N N . PRO A 1 284 ? -7.687 11.848 -3.401 1.00 94.62 284 PRO A N 1
ATOM 2202 C CA . PRO A 1 284 ? -6.251 12.018 -3.608 1.00 94.62 284 PRO A CA 1
ATOM 2203 C C . PRO A 1 284 ? -5.945 12.827 -4.872 1.00 94.62 284 PRO A C 1
ATOM 2205 O O . PRO A 1 284 ? -6.626 12.679 -5.885 1.00 94.62 284 PRO A O 1
ATOM 2208 N N . THR A 1 285 ? -4.901 13.662 -4.821 1.00 92.56 285 THR A N 1
ATOM 2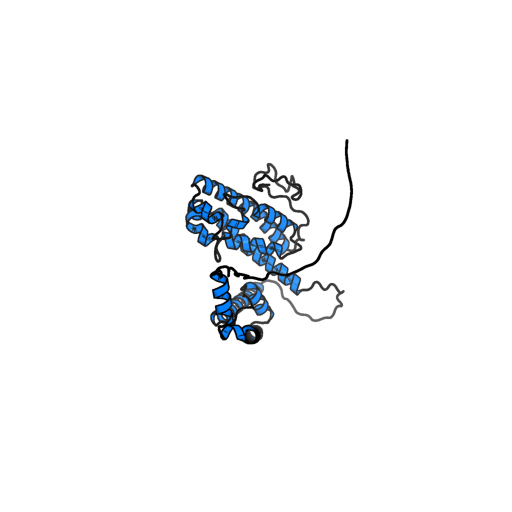209 C CA . THR A 1 285 ? -4.554 14.583 -5.926 1.00 92.56 285 THR A CA 1
ATOM 2210 C C . THR A 1 285 ? -3.322 14.175 -6.727 1.00 92.56 285 THR A C 1
ATOM 2212 O O . THR A 1 285 ? -3.129 14.654 -7.840 1.00 92.56 285 THR A O 1
ATOM 2215 N N . LEU A 1 286 ? -2.445 13.357 -6.136 1.00 91.44 286 LEU A N 1
ATOM 2216 C CA . LEU A 1 286 ? -1.111 12.998 -6.637 1.00 91.44 286 LEU A CA 1
ATOM 2217 C C . LEU A 1 286 ? -0.230 14.213 -7.007 1.00 91.44 286 LEU A C 1
ATOM 2219 O O . LEU A 1 286 ? 0.700 14.089 -7.804 1.00 91.44 286 LEU A O 1
ATOM 2223 N N . GLY A 1 287 ? -0.512 15.392 -6.439 1.00 86.69 287 GLY A N 1
ATOM 2224 C CA . GLY A 1 287 ? 0.131 16.656 -6.812 1.00 86.69 287 GLY A CA 1
ATOM 2225 C C . GLY A 1 287 ? -0.277 17.209 -8.187 1.00 86.69 287 GLY A C 1
ATOM 2226 O O . GLY A 1 287 ? 0.403 18.092 -8.703 1.00 86.69 287 GLY A O 1
ATOM 2227 N N . LEU A 1 288 ? -1.358 16.699 -8.790 1.00 89.44 288 LEU A N 1
ATOM 2228 C CA . LEU A 1 288 ? -1.880 17.127 -10.096 1.00 89.44 288 LEU A CA 1
ATOM 2229 C C . LEU A 1 288 ? -2.915 18.262 -9.989 1.00 89.44 288 LEU A C 1
ATOM 2231 O O . LEU A 1 288 ? -3.171 18.966 -10.967 1.00 89.44 288 LEU A O 1
ATOM 2235 N N . ALA A 1 289 ? -3.519 18.455 -8.813 1.00 89.94 289 ALA A N 1
ATOM 2236 C CA . ALA A 1 289 ? -4.500 19.511 -8.584 1.00 89.94 289 ALA A CA 1
ATOM 2237 C C . ALA A 1 289 ? -3.846 20.906 -8.585 1.00 89.94 289 ALA A C 1
ATOM 2239 O O . ALA A 1 289 ? -2.850 21.146 -7.907 1.00 89.94 289 ALA A O 1
ATOM 2240 N N . ARG A 1 290 ? -4.451 21.860 -9.309 1.00 93.25 290 ARG A N 1
ATOM 2241 C CA . ARG A 1 290 ? -3.971 23.256 -9.390 1.00 93.25 290 ARG A CA 1
ATOM 2242 C C . ARG A 1 290 ? -4.097 24.024 -8.067 1.00 93.25 290 ARG A C 1
ATOM 2244 O O . ARG A 1 290 ? -3.348 24.969 -7.839 1.00 93.25 290 ARG A O 1
ATOM 2251 N N . PHE A 1 291 ? -5.061 23.648 -7.232 1.00 92.81 291 PHE A N 1
ATOM 2252 C CA . PHE A 1 291 ? -5.361 24.287 -5.952 1.00 92.81 291 PHE A CA 1
ATOM 2253 C C . PHE A 1 291 ? -5.359 23.239 -4.838 1.00 92.81 291 PHE A C 1
ATOM 2255 O O . PHE A 1 291 ? -5.668 22.073 -5.078 1.00 92.81 291 PHE A O 1
ATOM 2262 N N . ALA A 1 292 ? -5.027 23.657 -3.616 1.00 90.00 292 ALA A N 1
ATOM 2263 C CA . ALA A 1 292 ? -5.054 22.775 -2.456 1.00 90.00 292 ALA A CA 1
ATOM 2264 C C . ALA A 1 292 ? -6.491 22.350 -2.108 1.00 90.00 292 ALA A C 1
ATOM 2266 O O . ALA A 1 292 ? -7.417 23.164 -2.160 1.00 90.00 292 ALA A O 1
ATOM 2267 N N . VAL A 1 293 ? -6.665 21.101 -1.666 1.00 90.19 293 VAL A N 1
ATOM 2268 C CA . VAL A 1 293 ? -7.978 20.539 -1.289 1.00 90.19 293 VAL A CA 1
ATOM 2269 C C . VAL A 1 293 ? -8.622 21.205 -0.067 1.00 90.19 293 VAL A C 1
ATOM 2271 O O . VAL A 1 293 ? -9.823 21.078 0.139 1.00 90.19 293 VAL A O 1
ATOM 2274 N N . SER A 1 294 ? -7.850 21.964 0.716 1.00 88.81 294 SER A N 1
ATOM 2275 C CA . SER A 1 294 ? -8.359 22.846 1.774 1.00 88.81 294 SER A CA 1
ATOM 2276 C C . SER A 1 294 ? -9.086 24.086 1.239 1.00 88.81 294 SER A C 1
ATOM 2278 O O . SER A 1 294 ? -9.876 24.683 1.963 1.00 88.81 294 SER A O 1
ATOM 2280 N N . SER A 1 295 ? -8.829 24.476 -0.014 1.00 92.38 295 SER A N 1
ATOM 2281 C CA . SER A 1 295 ? -9.498 25.586 -0.701 1.00 92.38 295 SER A CA 1
ATOM 2282 C C . SER A 1 295 ? -10.547 25.093 -1.697 1.00 92.38 295 SER A C 1
ATOM 2284 O O . SER A 1 295 ? -11.630 25.667 -1.756 1.00 92.38 295 SER A O 1
ATOM 2286 N N . ILE A 1 296 ? -10.244 24.036 -2.460 1.00 93.62 296 ILE A N 1
ATOM 2287 C CA . ILE A 1 296 ? -11.145 23.425 -3.447 1.00 93.62 296 ILE A CA 1
ATOM 2288 C C . ILE A 1 296 ? -11.235 21.916 -3.150 1.00 93.62 296 ILE A C 1
ATOM 2290 O O . ILE A 1 296 ? -10.437 21.141 -3.683 1.00 93.62 296 ILE A O 1
ATOM 2294 N N . PRO A 1 297 ? -12.152 21.478 -2.266 1.00 92.62 297 PRO A N 1
ATOM 2295 C CA . PRO A 1 297 ? -12.273 20.072 -1.891 1.00 92.62 297 PRO A CA 1
ATOM 2296 C C . PRO A 1 297 ? -12.824 19.222 -3.042 1.00 92.62 297 PRO A C 1
ATOM 2298 O O . PRO A 1 297 ? -13.678 19.662 -3.813 1.00 92.62 297 PRO A O 1
ATOM 2301 N N . ILE A 1 298 ? -12.367 17.972 -3.129 1.00 93.44 298 ILE A N 1
ATOM 2302 C CA . ILE A 1 298 ? -12.767 17.017 -4.173 1.00 93.44 298 ILE A CA 1
ATOM 2303 C C . ILE A 1 298 ? -13.547 15.882 -3.516 1.00 93.44 298 ILE A C 1
ATOM 2305 O O . ILE A 1 298 ? -12.989 15.143 -2.709 1.00 93.44 298 ILE A O 1
ATOM 2309 N N . ASN A 1 299 ? -14.824 15.699 -3.862 1.00 92.69 299 ASN A N 1
ATOM 2310 C CA . ASN A 1 299 ? -15.593 14.561 -3.355 1.00 92.69 299 ASN A CA 1
ATOM 2311 C C . ASN A 1 299 ? -14.999 13.242 -3.891 1.00 92.69 299 ASN A C 1
ATOM 2313 O O . ASN A 1 299 ? -15.026 12.977 -5.091 1.00 92.69 299 ASN A O 1
ATOM 2317 N N . GLN A 1 300 ? -14.490 12.401 -2.988 1.00 91.94 300 GLN A N 1
ATOM 2318 C CA . GLN A 1 300 ? -13.810 11.149 -3.325 1.00 91.94 300 GLN A CA 1
ATOM 2319 C C . GLN A 1 300 ? -14.720 10.084 -3.962 1.00 91.94 300 GLN A C 1
ATOM 2321 O O . GLN A 1 300 ? -14.235 9.250 -4.731 1.00 91.94 300 GLN A O 1
ATOM 2326 N N . GLN A 1 301 ? -16.021 10.073 -3.644 1.00 89.75 301 GLN A N 1
ATOM 2327 C CA . GLN A 1 301 ? -16.968 9.115 -4.223 1.00 89.75 301 GLN A CA 1
ATOM 2328 C C . GLN A 1 301 ? -17.309 9.454 -5.682 1.00 89.75 301 GLN A C 1
ATOM 2330 O O . GLN A 1 301 ? -17.595 8.544 -6.457 1.00 89.75 301 GLN A O 1
ATOM 2335 N N . THR A 1 302 ? -17.253 10.735 -6.064 1.00 93.38 302 THR A N 1
ATOM 2336 C CA . THR A 1 302 ? -17.547 11.208 -7.430 1.00 93.38 302 THR A CA 1
ATOM 2337 C C . THR A 1 302 ? -16.310 11.654 -8.215 1.00 93.38 302 THR A C 1
ATOM 2339 O O . THR A 1 302 ? -16.450 12.129 -9.341 1.00 93.38 302 THR A O 1
ATOM 2342 N N . GLN A 1 303 ? -15.104 11.530 -7.651 1.00 95.00 303 GLN A N 1
ATOM 2343 C CA . GLN A 1 303 ? -13.859 11.841 -8.353 1.00 95.00 303 GLN A CA 1
ATOM 2344 C C . GLN A 1 303 ? -13.693 10.921 -9.569 1.00 95.00 303 GLN A C 1
ATOM 2346 O O . GLN A 1 303 ? -13.764 9.694 -9.452 1.00 95.00 303 GLN A O 1
ATOM 2351 N N . VAL A 1 304 ? -13.460 11.528 -10.735 1.00 95.38 304 VAL A N 1
ATOM 2352 C CA . VAL A 1 304 ? -13.159 10.815 -11.982 1.00 95.38 304 VAL A CA 1
ATOM 2353 C C . VAL A 1 304 ? -11.865 10.025 -11.803 1.00 95.38 304 VAL A C 1
ATOM 2355 O O . VAL A 1 304 ? -10.909 10.534 -11.233 1.00 95.38 304 VAL A O 1
ATOM 2358 N N . LYS A 1 305 ? -11.829 8.784 -12.293 1.00 94.25 305 LYS A N 1
ATOM 2359 C CA . LYS A 1 305 ? -10.626 7.943 -12.282 1.00 94.25 305 LYS A CA 1
ATOM 2360 C C . LYS A 1 305 ? -10.343 7.457 -13.696 1.00 94.25 305 LYS A C 1
ATOM 2362 O O . LYS A 1 305 ? -11.261 7.036 -14.401 1.00 94.25 305 LYS A O 1
ATOM 2367 N N . LEU A 1 306 ? -9.083 7.529 -14.107 1.00 94.00 306 LEU A N 1
ATOM 2368 C CA . LEU A 1 306 ? -8.601 6.993 -15.375 1.00 94.00 306 LEU A CA 1
ATOM 2369 C C . LEU A 1 306 ? -8.655 5.456 -15.370 1.00 94.00 306 LEU A C 1
ATOM 2371 O O . LEU A 1 306 ? -8.793 4.816 -14.325 1.00 94.00 306 LEU A O 1
ATOM 2375 N N . SER A 1 307 ? -8.515 4.842 -16.546 1.00 93.12 307 SER A N 1
ATOM 2376 C CA . SER A 1 307 ? -8.541 3.379 -16.707 1.00 93.12 307 SER A CA 1
ATOM 2377 C C . SER A 1 307 ? -7.428 2.649 -15.945 1.00 93.12 307 SER A C 1
ATOM 2379 O O . SER A 1 307 ? -7.601 1.488 -15.580 1.00 93.12 307 SER A O 1
ATOM 2381 N N . ASP A 1 308 ? -6.314 3.330 -15.662 1.00 89.25 308 ASP A N 1
ATOM 2382 C CA . ASP A 1 308 ? -5.196 2.831 -14.854 1.00 89.25 308 ASP A CA 1
ATOM 2383 C C . ASP A 1 308 ? -5.397 3.068 -13.338 1.00 89.25 308 ASP A C 1
ATOM 2385 O O . ASP A 1 308 ? -4.508 2.799 -12.528 1.00 89.25 308 ASP A O 1
ATOM 2389 N N . GLY A 1 309 ? -6.571 3.566 -12.938 1.00 88.25 309 GLY A N 1
ATOM 2390 C CA . GLY A 1 309 ? -6.941 3.850 -11.556 1.00 88.25 309 GLY A CA 1
ATOM 2391 C C . GLY A 1 309 ? -6.415 5.177 -11.006 1.00 88.25 309 GLY A C 1
ATOM 2392 O O . GLY A 1 309 ? -6.639 5.434 -9.822 1.00 88.25 309 GLY A O 1
ATOM 2393 N N . MET A 1 310 ? -5.731 6.008 -11.806 1.00 90.75 310 MET A N 1
ATOM 2394 C CA . MET A 1 310 ? -5.311 7.337 -11.351 1.00 90.75 310 MET A CA 1
ATOM 2395 C C . MET A 1 310 ? -6.513 8.287 -11.161 1.00 90.75 310 MET A C 1
ATOM 2397 O O . MET A 1 310 ? -7.367 8.344 -12.046 1.00 90.75 310 MET A O 1
ATOM 2401 N N . PRO A 1 311 ? -6.598 8.979 -10.009 1.00 86.50 311 PRO A N 1
ATOM 2402 C CA . PRO A 1 311 ? -7.639 9.945 -9.643 1.00 86.50 311 PRO A CA 1
ATOM 2403 C C . PRO A 1 311 ? -7.372 11.374 -10.169 1.00 86.50 311 PRO A C 1
ATOM 2405 O O . PRO A 1 311 ? -6.274 11.600 -10.726 1.00 86.50 311 PRO A O 1
#

Radius of gyration: 32.63 Å; chains: 1; bounding box: 73×92×101 Å

Organism: Salmonella enterica (NCBI:txid28901)

pLDDT: mean 70.8, std 22.66, range [23.16, 97.44]